Protein AF-A0A1C5HDB3-F1 (afdb_monomer_lite)

pLDDT: mean 84.1, std 18.02, range [36.75, 98.31]

Structure (mmCIF, N/CA/C/O backbone):
data_AF-A0A1C5HDB3-F1
#
_entry.id   AF-A0A1C5HDB3-F1
#
loop_
_atom_site.group_PDB
_atom_site.id
_atom_site.type_symbol
_atom_site.label_atom_id
_atom_site.label_alt_id
_atom_site.label_comp_id
_atom_site.label_asym_id
_atom_site.label_entity_id
_atom_site.label_seq_id
_atom_site.pdbx_PDB_ins_code
_atom_site.Cartn_x
_atom_site.Cartn_y
_atom_site.Cartn_z
_atom_site.occupancy
_atom_site.B_iso_or_equiv
_atom_site.auth_seq_id
_atom_site.auth_comp_id
_atom_site.auth_asym_id
_atom_site.auth_atom_id
_atom_site.pdbx_PDB_model_num
ATOM 1 N N . MET A 1 1 ? -32.053 -24.864 40.215 1.00 45.34 1 MET A N 1
ATOM 2 C CA . MET A 1 1 ? -31.020 -25.893 39.980 1.00 45.34 1 MET A CA 1
ATOM 3 C C . MET A 1 1 ? -30.766 -25.927 38.482 1.00 45.34 1 MET A C 1
ATOM 5 O O . MET A 1 1 ? -31.615 -26.409 37.750 1.00 45.34 1 MET A O 1
ATOM 9 N N . ALA A 1 2 ? -29.697 -25.276 38.021 1.00 45.75 2 ALA A N 1
ATOM 10 C CA . ALA A 1 2 ? -29.339 -25.244 36.605 1.00 45.75 2 ALA A CA 1
ATOM 11 C C . ALA A 1 2 ? -28.602 -26.548 36.273 1.00 45.75 2 ALA A C 1
ATOM 13 O O . ALA A 1 2 ? -27.496 -26.766 36.763 1.00 45.75 2 ALA A O 1
ATOM 14 N N . GLY A 1 3 ? -29.252 -27.440 35.525 1.00 50.19 3 GLY A N 1
ATOM 15 C CA . GLY A 1 3 ? -28.631 -28.665 35.032 1.00 50.19 3 GLY A CA 1
ATOM 16 C C . GLY A 1 3 ? -27.571 -28.308 33.998 1.00 50.19 3 GLY A C 1
ATOM 17 O O . GLY A 1 3 ? -27.904 -27.816 32.924 1.00 50.19 3 GLY A O 1
ATOM 18 N N . GLY A 1 4 ? -26.299 -28.494 34.346 1.00 47.94 4 GLY A N 1
ATOM 19 C CA . GLY A 1 4 ? -25.199 -28.348 33.401 1.00 47.94 4 GLY A CA 1
ATOM 20 C C . GLY A 1 4 ? -25.269 -29.454 32.354 1.00 47.94 4 GLY A C 1
ATOM 21 O O . GLY A 1 4 ? -25.355 -30.628 32.711 1.00 47.94 4 GLY A O 1
ATOM 22 N N . CYS A 1 5 ? -25.236 -29.087 31.072 1.00 46.47 5 CYS A N 1
ATOM 23 C CA . CYS A 1 5 ? -25.019 -30.059 30.007 1.00 46.47 5 CYS A CA 1
ATOM 24 C C . CYS A 1 5 ? -23.633 -30.695 30.210 1.00 46.47 5 CYS A C 1
ATOM 26 O O . CYS A 1 5 ? -22.654 -29.950 30.330 1.00 46.47 5 CYS A O 1
ATOM 28 N N . PRO A 1 6 ? -23.525 -32.031 30.280 1.00 70.88 6 PRO A N 1
ATOM 29 C CA . PRO A 1 6 ? -22.231 -32.687 30.376 1.00 70.88 6 PRO A CA 1
ATOM 30 C C . PRO A 1 6 ? -21.403 -32.375 29.124 1.00 70.88 6 PRO A C 1
ATOM 32 O O . PRO A 1 6 ? -21.904 -32.436 28.001 1.00 70.88 6 PRO A O 1
ATOM 35 N N . SER A 1 7 ? -20.139 -32.003 29.325 1.00 62.28 7 SER A N 1
ATOM 36 C CA . SER A 1 7 ? -19.180 -31.830 28.235 1.00 62.28 7 SER A CA 1
ATOM 37 C C . SER A 1 7 ? -18.951 -33.187 27.556 1.00 62.28 7 SER A C 1
ATOM 39 O O . SER A 1 7 ? -18.633 -34.142 28.269 1.00 62.28 7 SER A O 1
ATOM 41 N N . PRO A 1 8 ? -19.095 -33.296 26.223 1.00 63.72 8 PRO A N 1
ATOM 42 C CA . PRO A 1 8 ? -18.919 -34.563 25.521 1.00 63.72 8 PRO A CA 1
ATOM 43 C C . PRO A 1 8 ? -17.482 -35.065 25.663 1.00 63.72 8 PRO A C 1
ATOM 45 O O . PRO A 1 8 ? -16.525 -34.283 25.602 1.00 63.72 8 PRO A O 1
ATOM 48 N N . VAL A 1 9 ? -17.333 -36.373 25.866 1.00 74.69 9 VAL A N 1
ATOM 49 C CA . VAL A 1 9 ? -16.025 -37.015 26.029 1.00 74.69 9 VAL A CA 1
ATOM 50 C C . VAL A 1 9 ? -15.476 -37.374 24.638 1.00 74.69 9 VAL A C 1
ATOM 52 O O . VAL A 1 9 ? -16.224 -37.905 23.815 1.00 74.69 9 VAL A O 1
ATOM 55 N N . PRO A 1 10 ? -14.192 -37.106 24.328 1.00 62.12 10 PRO A N 1
ATOM 56 C CA . PRO A 1 10 ? -13.580 -37.545 23.071 1.00 62.12 10 PRO A CA 1
ATOM 57 C C . PRO A 1 10 ? -13.776 -39.055 22.859 1.00 62.12 10 PRO A C 1
ATOM 59 O O . PRO A 1 10 ? -13.575 -39.846 23.782 1.00 62.12 10 PRO A O 1
ATOM 62 N N . GLY A 1 11 ? -14.195 -39.452 21.658 1.00 70.56 11 GLY A N 1
ATOM 63 C CA . GLY A 1 11 ? -14.571 -40.829 21.312 1.00 70.56 11 GLY A CA 1
ATOM 64 C C . GLY A 1 11 ? -16.040 -41.212 21.542 1.00 70.56 11 GLY A C 1
ATOM 65 O O . GLY A 1 11 ? -16.459 -42.283 21.095 1.00 70.56 11 GLY A O 1
ATOM 66 N N . GLU A 1 12 ? -16.851 -40.362 22.173 1.00 70.88 12 GLU A N 1
ATOM 67 C CA . GLU A 1 12 ? -18.291 -40.595 22.296 1.00 70.88 12 GLU A CA 1
ATOM 68 C C . GLU A 1 12 ? -18.954 -40.514 20.909 1.00 70.88 12 GLU A C 1
ATOM 70 O O . GLU A 1 12 ? -18.691 -39.604 20.116 1.00 70.88 12 GLU A O 1
ATOM 75 N N . THR A 1 13 ? -19.750 -41.532 20.573 1.00 65.00 13 THR A N 1
ATOM 76 C CA . THR A 1 13 ? -20.405 -41.651 19.265 1.00 65.00 13 THR A CA 1
ATOM 77 C C . THR A 1 13 ? -21.893 -41.442 19.452 1.00 65.00 13 THR A C 1
ATOM 79 O O . THR A 1 13 ? -22.567 -42.263 20.071 1.00 65.00 13 THR A O 1
ATOM 82 N N . LEU A 1 14 ? -22.401 -40.333 18.928 1.00 76.44 14 LEU A N 1
ATOM 83 C CA . LEU A 1 14 ? -23.814 -40.011 18.977 1.00 76.44 14 LEU A CA 1
ATOM 84 C C . LEU A 1 14 ? -24.491 -40.658 17.769 1.00 76.44 14 LEU A C 1
ATOM 86 O O . LEU A 1 14 ? -24.179 -40.332 16.622 1.00 76.44 14 LEU A O 1
ATOM 90 N N . VAL A 1 15 ? -25.361 -41.628 18.033 1.00 74.06 15 VAL A N 1
ATOM 91 C CA . VAL A 1 15 ? -26.101 -42.361 17.003 1.00 74.06 15 VAL A CA 1
ATOM 92 C C . VAL A 1 15 ? -27.501 -41.774 16.925 1.00 74.06 15 VAL A C 1
ATOM 94 O O . VAL A 1 15 ? -28.244 -41.820 17.902 1.00 74.06 15 VAL A O 1
ATOM 97 N N . ILE A 1 16 ? -27.842 -41.194 15.778 1.00 77.88 16 ILE A N 1
ATOM 98 C CA . ILE A 1 16 ? -29.187 -40.696 15.492 1.00 77.88 16 ILE A CA 1
ATOM 99 C C . ILE A 1 16 ? -29.801 -41.662 14.485 1.00 77.88 16 ILE A C 1
ATOM 101 O O . ILE A 1 16 ? -29.295 -41.807 13.370 1.00 77.88 16 ILE A O 1
ATOM 105 N N . GLU A 1 17 ? -30.847 -42.363 14.907 1.00 76.56 17 GLU A N 1
ATOM 106 C CA . GLU A 1 17 ? -31.649 -43.218 14.037 1.00 76.56 17 GLU A CA 1
ATOM 107 C C . GLU A 1 17 ? -32.841 -42.414 13.525 1.00 76.56 17 GLU A C 1
ATOM 109 O O . GLU A 1 17 ? -33.608 -41.866 14.315 1.00 76.56 17 GLU A O 1
ATOM 114 N N . ASP A 1 18 ? -32.966 -42.332 12.205 1.00 82.81 18 ASP A N 1
ATOM 115 C CA . ASP A 1 18 ? -34.109 -41.741 11.515 1.00 82.81 18 ASP A CA 1
ATOM 116 C C . ASP A 1 18 ? -34.702 -42.779 10.547 1.00 82.81 18 ASP A C 1
ATOM 118 O O . ASP A 1 18 ? -34.038 -43.764 10.200 1.00 82.81 18 ASP A O 1
ATOM 122 N N . GLU A 1 19 ? -35.935 -42.572 10.082 1.00 77.12 19 GLU A N 1
ATOM 123 C CA . GLU A 1 19 ? -36.614 -43.478 9.139 1.00 77.12 19 GLU A CA 1
ATOM 124 C C . GLU A 1 19 ? -35.809 -43.657 7.833 1.00 77.12 19 GLU A C 1
ATOM 126 O O . GLU A 1 19 ? -35.852 -44.710 7.189 1.00 77.12 19 GLU A O 1
ATOM 131 N N . ASP A 1 20 ? -34.969 -42.674 7.500 1.00 66.00 20 ASP A N 1
ATOM 132 C CA . ASP A 1 20 ? -34.088 -42.676 6.337 1.00 66.00 20 ASP A CA 1
ATOM 133 C C . ASP A 1 20 ? -32.693 -43.281 6.580 1.00 66.00 20 ASP A C 1
ATOM 135 O O . ASP A 1 20 ? -31.922 -43.396 5.624 1.00 66.00 20 ASP A O 1
ATOM 139 N N . GLY A 1 21 ? -32.360 -43.764 7.783 1.00 65.38 21 GLY A N 1
ATOM 140 C CA . GLY A 1 21 ? -31.106 -44.466 8.094 1.00 65.38 21 GLY A CA 1
ATOM 141 C C . GLY A 1 21 ? -30.379 -43.956 9.344 1.00 65.38 21 GLY A C 1
ATOM 142 O O . GLY A 1 21 ? -30.813 -43.027 10.017 1.00 65.38 21 GLY A O 1
ATOM 143 N N . THR A 1 22 ? -29.246 -44.585 9.669 1.00 69.19 22 THR A N 1
ATOM 144 C CA . THR A 1 22 ? -28.477 -44.292 10.889 1.00 69.19 22 THR A CA 1
ATOM 145 C C . THR A 1 22 ? -27.317 -43.337 10.610 1.00 69.19 22 THR A C 1
ATOM 147 O O . THR A 1 22 ? -26.429 -43.650 9.814 1.00 69.19 22 THR A O 1
ATOM 150 N N . ILE A 1 23 ? -27.266 -42.206 11.318 1.00 58.75 23 ILE A N 1
ATOM 151 C CA . ILE A 1 23 ? -26.143 -41.260 11.282 1.00 58.75 23 ILE A CA 1
ATOM 152 C C . ILE A 1 23 ? -25.318 -41.436 12.561 1.00 58.75 23 ILE A C 1
ATOM 154 O O . ILE A 1 23 ? -25.828 -41.251 13.663 1.00 58.75 23 ILE A O 1
ATOM 158 N N . GLN A 1 24 ? -24.034 -41.785 12.422 1.00 65.69 24 GLN A N 1
ATOM 159 C CA . GLN A 1 24 ? -23.095 -41.870 13.547 1.00 65.69 24 GLN A CA 1
ATOM 160 C C . GLN A 1 24 ? -22.146 -40.672 13.543 1.00 65.69 24 GLN A C 1
ATOM 162 O O . GLN A 1 24 ? -21.372 -40.476 12.605 1.00 65.69 24 GLN A O 1
ATOM 167 N N . LEU A 1 25 ? -22.201 -39.875 14.605 1.00 55.62 25 LEU A N 1
ATOM 168 C CA . LEU A 1 25 ? -21.356 -38.707 14.817 1.00 55.62 25 LEU A CA 1
ATOM 169 C C . LEU A 1 25 ? -20.369 -39.018 15.942 1.00 55.62 25 LEU A C 1
ATOM 171 O O . LEU A 1 25 ? -20.707 -38.919 17.118 1.00 55.62 25 LEU A O 1
ATOM 175 N N . THR A 1 26 ? -19.145 -39.408 15.590 1.00 63.09 26 THR A N 1
ATOM 176 C CA . THR A 1 26 ? -18.050 -39.517 16.561 1.00 63.09 26 THR A CA 1
ATOM 177 C C . THR A 1 26 ? -17.342 -38.169 16.649 1.00 63.09 26 THR A C 1
ATOM 179 O O . THR A 1 26 ? -16.919 -37.627 15.625 1.00 63.09 26 THR A O 1
ATOM 182 N N . VAL A 1 27 ? -17.197 -37.638 17.867 1.00 55.75 27 VAL A N 1
ATOM 183 C CA . VAL A 1 27 ? -16.734 -36.260 18.145 1.00 55.75 27 VAL A CA 1
ATOM 184 C C . VAL A 1 27 ? -15.342 -35.935 17.565 1.00 55.75 27 VAL A C 1
ATOM 186 O O . VAL A 1 27 ? -15.025 -34.768 17.357 1.00 55.75 27 VAL A O 1
ATOM 189 N N . ASP A 1 28 ? -14.562 -36.942 17.163 1.00 50.31 28 ASP A N 1
ATOM 190 C CA . ASP A 1 28 ? -13.207 -36.754 16.624 1.00 50.31 28 ASP A CA 1
ATOM 191 C C . ASP A 1 28 ? -13.059 -37.055 15.118 1.00 50.31 28 ASP A C 1
ATOM 193 O O . ASP A 1 28 ? -11.978 -36.876 14.554 1.00 50.31 28 ASP A O 1
ATOM 197 N N . ASN A 1 29 ? -14.110 -37.522 14.432 1.00 47.03 29 ASN A N 1
ATOM 198 C CA . ASN A 1 29 ? -14.056 -37.831 12.999 1.00 47.03 29 ASN A CA 1
ATOM 199 C C . ASN A 1 29 ? -15.460 -37.865 12.378 1.00 47.03 29 ASN A C 1
ATOM 201 O O . ASN A 1 29 ? -16.209 -38.825 12.557 1.00 47.03 29 ASN A O 1
ATOM 205 N N . PHE A 1 30 ? -15.792 -36.855 11.570 1.00 50.53 30 PHE A N 1
ATOM 206 C CA . PHE A 1 30 ? -16.982 -36.895 10.720 1.00 50.53 30 PHE A CA 1
ATOM 207 C C . PHE A 1 30 ? -16.807 -37.978 9.647 1.00 50.53 30 PHE A C 1
ATOM 209 O O . PHE A 1 30 ? -16.072 -37.790 8.675 1.00 50.53 30 PHE A O 1
ATOM 216 N N . ARG A 1 31 ? -17.475 -39.123 9.821 1.00 48.53 31 ARG A N 1
ATOM 217 C CA . ARG A 1 31 ? -17.495 -40.224 8.851 1.00 48.53 31 ARG A CA 1
ATOM 218 C C . ARG A 1 31 ? -18.946 -40.583 8.537 1.00 48.53 31 ARG A C 1
ATOM 220 O O . ARG A 1 31 ? -19.575 -41.335 9.267 1.00 48.53 31 ARG A O 1
ATOM 227 N N . VAL A 1 32 ? -19.476 -40.036 7.447 1.00 50.56 32 VAL A N 1
ATOM 228 C CA . VAL A 1 32 ? -20.804 -40.408 6.941 1.00 50.56 32 VAL A CA 1
ATOM 229 C C . VAL A 1 32 ? -20.643 -41.668 6.087 1.00 50.56 32 VAL A C 1
ATOM 231 O O . VAL A 1 32 ? -19.793 -41.703 5.199 1.00 50.56 32 VAL A O 1
ATOM 234 N N . LYS A 1 33 ? -21.409 -42.719 6.385 1.00 48.09 33 LYS A N 1
ATOM 235 C CA . LYS A 1 33 ? -21.537 -43.912 5.536 1.00 48.09 33 LYS A CA 1
ATOM 236 C C . LYS A 1 33 ? -22.936 -43.926 4.933 1.00 48.09 33 LYS A C 1
ATOM 238 O O . LYS A 1 33 ? -23.902 -43.664 5.643 1.00 48.09 33 LYS A O 1
ATOM 243 N N . ASP A 1 34 ? -23.033 -44.243 3.649 1.00 54.50 34 ASP A N 1
ATOM 244 C CA . ASP A 1 34 ? -24.309 -44.538 3.001 1.00 54.50 34 ASP A CA 1
ATOM 245 C C . ASP A 1 34 ? -24.784 -45.972 3.326 1.00 54.50 34 ASP A C 1
ATOM 247 O O . ASP A 1 34 ? -24.045 -46.793 3.884 1.00 54.50 34 ASP A O 1
ATOM 251 N N . LYS A 1 35 ? -26.032 -46.292 2.956 1.00 59.09 35 LYS A N 1
ATOM 252 C CA . LYS A 1 35 ? -26.645 -47.621 3.153 1.00 59.09 35 LYS A CA 1
ATOM 253 C C . LYS A 1 35 ? -25.940 -48.752 2.384 1.00 59.09 35 LYS A C 1
ATOM 255 O O . LYS A 1 35 ? -26.212 -49.917 2.658 1.00 59.09 35 LYS A O 1
ATOM 260 N N . ASN A 1 36 ? -25.025 -48.432 1.467 1.00 63.50 36 ASN A N 1
ATOM 261 C CA . ASN A 1 36 ? -24.320 -49.405 0.631 1.00 63.50 36 ASN A CA 1
ATOM 262 C C . ASN A 1 36 ? -22.900 -49.717 1.129 1.00 63.50 36 ASN A C 1
ATOM 264 O O . ASN A 1 36 ? -22.189 -50.506 0.507 1.00 63.50 36 ASN A O 1
ATOM 268 N N . GLY A 1 37 ? -22.475 -49.149 2.263 1.00 51.09 37 GLY A N 1
ATOM 269 C CA . GLY A 1 37 ? -21.175 -49.450 2.866 1.00 51.09 37 GLY A CA 1
ATOM 270 C C . GLY A 1 37 ? -19.985 -48.873 2.095 1.00 51.09 37 GLY A C 1
ATOM 271 O O . GLY A 1 37 ? -18.835 -49.166 2.437 1.00 51.09 37 GLY A O 1
ATOM 272 N N . THR A 1 38 ? -20.231 -48.021 1.100 1.00 43.75 38 THR A N 1
ATOM 273 C CA . THR A 1 38 ? -19.188 -47.291 0.391 1.00 43.75 38 THR A CA 1
ATOM 274 C C . THR A 1 38 ? -18.730 -46.129 1.258 1.00 43.75 38 THR A C 1
ATOM 276 O O . THR A 1 38 ? -19.419 -45.132 1.446 1.00 43.75 38 THR A O 1
ATOM 279 N N . VAL A 1 39 ? -17.534 -46.264 1.838 1.00 52.28 39 VAL A N 1
ATOM 280 C CA . VAL A 1 39 ? -16.844 -45.129 2.452 1.00 52.28 39 VAL A CA 1
ATOM 281 C C . VAL A 1 39 ? -16.423 -44.221 1.307 1.00 52.28 39 VAL A C 1
ATOM 283 O O . VAL A 1 39 ? -15.387 -44.454 0.681 1.00 52.28 39 VAL A O 1
ATOM 286 N N . GLU A 1 40 ? -17.231 -43.206 1.014 1.00 44.50 40 GLU A N 1
ATOM 287 C CA . GLU A 1 40 ? -16.819 -42.117 0.141 1.00 44.50 40 GLU A CA 1
ATOM 288 C C . GLU A 1 40 ? -15.694 -41.358 0.853 1.00 44.50 40 GLU A C 1
ATOM 290 O O . GLU A 1 40 ? -15.883 -40.428 1.637 1.00 44.50 40 GLU A O 1
ATOM 295 N N . TYR A 1 41 ? -14.471 -41.832 0.633 1.00 43.41 41 TYR A N 1
ATOM 296 C CA . TYR A 1 41 ? -13.263 -41.095 0.935 1.00 43.41 41 TYR A CA 1
ATOM 297 C C . TYR A 1 41 ? -13.272 -39.840 0.063 1.00 43.41 41 TYR A C 1
ATOM 299 O O .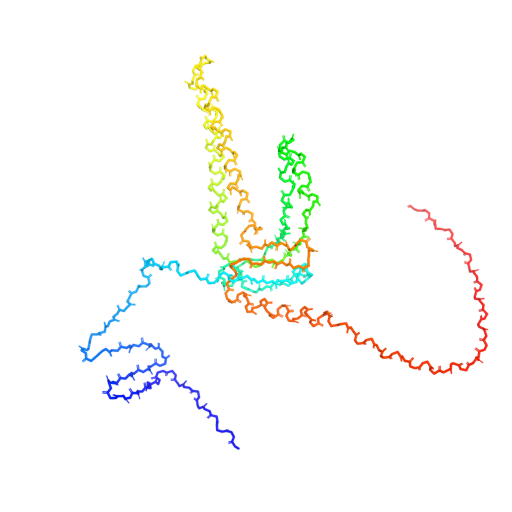 TYR A 1 41 ? -12.756 -39.856 -1.055 1.00 43.41 41 TYR A O 1
ATOM 307 N N . GLN A 1 42 ? -13.772 -38.719 0.588 1.00 43.97 42 GLN A N 1
ATOM 308 C CA . GLN A 1 42 ? -13.447 -37.406 0.034 1.00 43.97 42 GLN A CA 1
ATOM 309 C C . GLN A 1 42 ? -12.018 -37.032 0.451 1.00 43.97 42 GLN A C 1
ATOM 311 O O . GLN A 1 42 ? -11.732 -36.137 1.247 1.00 43.97 42 GLN A O 1
ATOM 316 N N . HIS A 1 43 ? -11.079 -37.807 -0.082 1.00 36.75 43 HIS A N 1
ATOM 317 C CA . HIS A 1 43 ? -9.672 -37.497 -0.073 1.00 36.75 43 HIS A CA 1
ATOM 318 C C . HIS A 1 43 ? -9.468 -36.286 -0.988 1.00 36.75 43 HIS A C 1
ATOM 320 O O . HIS A 1 43 ? -9.887 -36.286 -2.143 1.00 36.75 43 HIS A O 1
ATOM 326 N N . ARG A 1 44 ? -8.701 -35.311 -0.488 1.00 40.94 44 ARG A N 1
ATOM 327 C CA . ARG A 1 44 ? -8.079 -34.225 -1.260 1.00 40.94 44 ARG A CA 1
ATOM 328 C C . ARG A 1 44 ? -9.036 -33.080 -1.631 1.00 40.94 44 ARG A C 1
ATOM 330 O O . ARG A 1 44 ? -9.738 -33.113 -2.634 1.00 40.94 44 ARG A O 1
ATOM 337 N N . ARG A 1 45 ? -8.869 -31.952 -0.927 1.00 44.97 45 ARG A N 1
ATOM 338 C CA . ARG A 1 45 ? -9.003 -30.599 -1.506 1.00 44.97 45 ARG A CA 1
ATOM 339 C C . ARG A 1 45 ? -7.997 -30.446 -2.658 1.00 44.97 45 ARG A C 1
ATOM 341 O O . ARG A 1 45 ? -6.979 -29.772 -2.544 1.00 44.97 45 ARG A O 1
ATOM 348 N N . SER A 1 46 ? -8.227 -31.164 -3.744 1.00 40.41 46 SER A N 1
ATOM 349 C CA . SER A 1 46 ? -7.530 -31.032 -5.006 1.00 40.41 46 SER A CA 1
ATOM 350 C C . SER A 1 46 ? -8.331 -30.049 -5.824 1.00 40.41 46 SER A C 1
ATOM 352 O O . SER A 1 46 ? -9.342 -30.442 -6.387 1.00 40.41 46 SER A O 1
ATOM 354 N N . SER A 1 47 ? -7.870 -28.798 -5.862 1.00 45.53 47 SER A N 1
ATOM 355 C CA . SER A 1 47 ? -7.907 -27.961 -7.067 1.00 45.53 47 SER A CA 1
ATOM 356 C C . SER A 1 47 ? -9.212 -27.997 -7.876 1.00 45.53 47 SER A C 1
ATOM 358 O O . SER A 1 47 ? -9.190 -27.939 -9.104 1.00 45.53 47 SER A O 1
ATOM 360 N N . GLY A 1 48 ? -10.351 -28.078 -7.193 1.00 37.38 48 GLY A N 1
ATOM 361 C CA . GLY A 1 48 ? -11.632 -27.737 -7.763 1.00 37.38 48 GLY A CA 1
ATOM 362 C C . GLY A 1 48 ? -11.578 -26.240 -7.935 1.00 37.38 48 GLY A C 1
ATOM 363 O O . GLY A 1 48 ? -11.398 -25.513 -6.958 1.00 37.38 48 GLY A O 1
ATOM 364 N N . SER A 1 49 ? -11.645 -25.795 -9.180 1.00 44.47 49 SER A N 1
ATOM 365 C CA . SER A 1 49 ? -12.111 -24.472 -9.545 1.00 44.47 49 SER A CA 1
ATOM 366 C C . SER A 1 49 ? -13.314 -24.143 -8.670 1.00 44.47 49 SER A C 1
ATOM 368 O O . SER A 1 49 ? -14.441 -24.524 -8.988 1.00 44.47 49 SER A O 1
ATOM 370 N N . HIS A 1 50 ? -13.068 -23.490 -7.532 1.00 43.06 50 HIS A N 1
ATOM 371 C CA . HIS A 1 50 ? -14.128 -22.848 -6.796 1.00 43.06 50 HIS A CA 1
ATOM 372 C C . HIS A 1 50 ? -14.795 -21.977 -7.853 1.00 43.06 50 HIS A C 1
ATOM 374 O O . HIS A 1 50 ? -14.085 -21.172 -8.479 1.00 43.06 50 HIS A O 1
ATOM 380 N N . PRO A 1 51 ? -16.105 -22.140 -8.121 1.00 46.44 51 PRO A N 1
ATOM 381 C CA . PRO A 1 51 ? -16.820 -21.055 -8.754 1.00 46.44 51 PRO A CA 1
ATOM 382 C C . PRO A 1 51 ? -16.356 -19.808 -8.011 1.00 46.44 51 PRO A C 1
ATOM 384 O O . PRO A 1 51 ? -16.252 -19.829 -6.779 1.00 46.44 51 PRO A O 1
ATOM 387 N N . PHE A 1 52 ? -15.966 -18.772 -8.748 1.00 49.16 52 PHE A N 1
ATOM 388 C CA . PHE A 1 52 ? -15.884 -17.424 -8.210 1.00 49.16 52 PHE A CA 1
ATOM 389 C C . PHE A 1 52 ? -17.310 -17.061 -7.749 1.00 49.16 52 PHE A C 1
ATOM 391 O O . PHE A 1 52 ? -17.974 -16.208 -8.325 1.00 49.16 52 PHE A O 1
ATOM 398 N N . LEU A 1 53 ? -17.812 -17.754 -6.721 1.00 49.75 53 LEU A N 1
ATOM 399 C CA . LEU A 1 53 ? -18.739 -17.233 -5.757 1.00 49.75 53 LEU A CA 1
ATOM 400 C C . LEU A 1 53 ? -18.048 -15.954 -5.361 1.00 49.75 53 LEU A C 1
ATOM 402 O O . LEU A 1 53 ? -16.920 -15.976 -4.858 1.00 49.75 53 LEU A O 1
ATOM 406 N N . LEU A 1 54 ? -18.665 -14.857 -5.770 1.00 57.03 54 LEU A N 1
ATOM 407 C CA . LEU A 1 54 ? -18.352 -13.510 -5.359 1.00 57.03 54 LEU A CA 1
ATOM 408 C C . LEU A 1 54 ? -18.435 -13.502 -3.832 1.00 57.03 54 LEU A C 1
ATOM 410 O O . LEU A 1 54 ? -19.436 -13.083 -3.263 1.00 57.03 54 LEU A O 1
ATOM 414 N N . GLY A 1 55 ? -17.410 -14.053 -3.176 1.00 57.31 55 GLY A N 1
ATOM 415 C CA . GLY A 1 55 ? -17.248 -14.037 -1.742 1.00 57.31 55 GLY A CA 1
ATOM 416 C C . GLY A 1 55 ? -17.328 -12.576 -1.391 1.00 57.31 55 GLY A C 1
ATOM 417 O O . GLY A 1 55 ? -16.542 -11.782 -1.927 1.00 57.31 55 GLY A O 1
ATOM 418 N N . ALA A 1 56 ? -18.365 -12.233 -0.628 1.00 65.81 56 ALA A N 1
ATOM 419 C CA . ALA A 1 56 ? -18.680 -10.865 -0.286 1.00 65.81 56 ALA A CA 1
ATOM 420 C C . ALA A 1 56 ? -17.372 -10.184 0.108 1.00 65.81 56 ALA A C 1
ATOM 422 O O . ALA A 1 56 ? -16.651 -10.648 0.993 1.00 65.81 56 ALA A O 1
ATOM 423 N N . VAL A 1 57 ? -16.991 -9.155 -0.650 1.00 77.06 57 VAL A N 1
ATOM 424 C CA . VAL A 1 57 ? -15.755 -8.432 -0.382 1.00 77.06 57 VAL A CA 1
ATOM 425 C C . VAL A 1 57 ? -16.002 -7.647 0.894 1.00 77.06 57 VAL A C 1
ATOM 427 O O . VAL A 1 57 ? -16.488 -6.519 0.853 1.00 77.06 57 VAL A O 1
ATOM 430 N N . MET A 1 58 ? -15.684 -8.266 2.028 1.00 89.50 58 MET A N 1
ATOM 431 C CA . MET A 1 58 ? -15.807 -7.637 3.331 1.00 89.50 58 MET A CA 1
ATOM 432 C C . MET A 1 58 ? -14.837 -6.461 3.362 1.00 89.50 58 MET A C 1
ATOM 434 O O . MET A 1 58 ? -13.618 -6.611 3.202 1.00 89.50 58 MET A O 1
ATOM 438 N N . THR A 1 59 ? -15.413 -5.269 3.465 1.00 94.50 59 THR A N 1
ATOM 439 C CA . THR A 1 59 ? -14.671 -4.036 3.694 1.00 94.50 59 THR A CA 1
ATOM 440 C C . THR A 1 59 ? -14.822 -3.707 5.165 1.00 94.50 59 THR A C 1
ATOM 442 O O . THR A 1 59 ? -15.931 -3.724 5.688 1.00 94.50 59 THR A O 1
ATOM 445 N N . VAL A 1 60 ? -13.695 -3.491 5.831 1.00 96.19 60 VAL A N 1
ATOM 446 C CA . VAL A 1 60 ? -13.642 -3.215 7.266 1.00 96.19 60 VAL A CA 1
ATOM 447 C C . VAL A 1 60 ? -13.120 -1.805 7.456 1.00 96.19 60 VAL A C 1
ATOM 449 O O . VAL A 1 60 ? -12.073 -1.460 6.902 1.00 96.19 60 VAL A O 1
ATOM 452 N N . ASP A 1 61 ? -13.828 -1.022 8.259 1.00 97.25 61 ASP A N 1
ATOM 453 C CA . ASP A 1 61 ? -13.496 0.371 8.517 1.00 97.25 61 ASP A CA 1
ATOM 454 C C . ASP A 1 61 ? -12.873 0.506 9.900 1.00 97.25 61 ASP A C 1
ATOM 456 O O . ASP A 1 61 ? -13.499 0.228 10.921 1.00 97.25 61 ASP A O 1
ATOM 460 N N . LEU A 1 62 ? -11.616 0.937 9.930 1.00 96.88 62 LEU A N 1
ATOM 461 C CA . LEU A 1 62 ? -10.894 1.205 11.167 1.00 96.88 62 LEU A CA 1
ATOM 462 C C . LEU A 1 62 ? -10.782 2.716 11.386 1.00 96.88 62 LEU A C 1
ATOM 464 O O . LEU A 1 62 ? -10.425 3.436 10.449 1.00 96.88 62 LEU A O 1
ATOM 468 N N . PRO A 1 63 ? -11.014 3.224 12.606 1.00 97.56 63 PRO A N 1
ATOM 469 C CA . PRO A 1 63 ? -10.785 4.630 12.900 1.00 97.56 63 PRO A CA 1
ATOM 470 C C . PRO A 1 63 ? -9.297 4.959 12.730 1.00 97.56 63 PRO A C 1
ATOM 472 O O . PRO A 1 63 ? -8.424 4.330 13.335 1.00 97.56 63 PRO A O 1
ATOM 475 N N . ALA A 1 64 ? -8.994 5.955 11.899 1.00 97.25 64 ALA A N 1
ATOM 476 C CA . ALA A 1 64 ? -7.629 6.370 11.595 1.00 97.25 64 ALA A CA 1
ATOM 477 C C . ALA A 1 64 ? -6.805 6.739 12.842 1.00 97.25 64 ALA A C 1
ATOM 479 O O . ALA A 1 64 ? -5.635 6.348 12.876 1.00 97.25 64 ALA A O 1
ATOM 480 N N . PRO A 1 65 ? -7.365 7.400 13.883 1.00 96.69 65 PRO A N 1
ATOM 481 C CA . PRO A 1 65 ? -6.643 7.640 15.132 1.00 96.69 65 PRO A CA 1
ATOM 482 C C . PRO A 1 65 ? -6.192 6.350 15.826 1.00 96.69 65 PRO A C 1
ATOM 484 O O . PRO A 1 65 ? -5.048 6.271 16.263 1.00 96.69 65 PRO A O 1
ATOM 487 N N . ALA A 1 66 ? -7.034 5.310 15.855 1.00 97.00 66 ALA A N 1
ATOM 488 C CA . ALA A 1 66 ? -6.676 4.025 16.459 1.00 97.00 66 ALA A CA 1
ATOM 489 C C . ALA A 1 66 ? -5.541 3.343 15.680 1.00 97.00 66 ALA A C 1
ATOM 491 O O . ALA A 1 66 ? -4.553 2.901 16.265 1.00 97.00 66 ALA A O 1
ATOM 492 N N . VAL A 1 67 ? -5.624 3.333 14.346 1.00 97.12 67 VAL A N 1
ATOM 493 C CA . VAL A 1 67 ? -4.562 2.792 13.479 1.00 97.12 67 VAL A CA 1
ATOM 494 C C . VAL A 1 67 ? -3.251 3.569 13.650 1.00 97.12 67 VAL A C 1
ATOM 496 O O . VAL A 1 67 ? -2.176 2.970 13.701 1.00 97.12 67 VAL A O 1
ATOM 499 N N . ALA A 1 68 ? -3.325 4.899 13.757 1.00 97.44 68 ALA A N 1
ATOM 500 C CA . ALA A 1 68 ? -2.168 5.762 13.984 1.00 97.44 68 ALA A CA 1
ATOM 501 C C . ALA A 1 68 ? -1.528 5.542 15.363 1.00 97.44 68 ALA A C 1
ATOM 503 O O . ALA A 1 68 ? -0.302 5.560 15.473 1.00 97.44 68 ALA A O 1
ATOM 504 N N . ALA A 1 69 ? -2.346 5.273 16.384 1.00 96.75 69 ALA A N 1
ATOM 505 C CA . ALA A 1 69 ? -1.907 4.899 17.726 1.00 96.75 69 ALA A CA 1
ATOM 506 C C . ALA A 1 69 ? -1.285 3.490 17.790 1.00 96.75 69 ALA A C 1
ATOM 508 O O . ALA A 1 69 ? -0.727 3.111 18.814 1.00 96.75 69 ALA A O 1
ATOM 509 N N . GLY A 1 70 ? -1.341 2.719 16.698 1.00 95.94 70 GLY A N 1
ATOM 510 C CA . GLY A 1 70 ? -0.786 1.370 16.636 1.00 95.94 70 GLY A CA 1
ATOM 511 C C . GLY A 1 70 ? -1.750 0.273 17.063 1.00 95.94 70 GLY A C 1
ATOM 512 O O . GLY A 1 70 ? -1.297 -0.852 17.266 1.00 95.94 70 GLY A O 1
ATOM 513 N N . ALA A 1 71 ? -3.056 0.560 17.149 1.00 94.56 71 ALA A N 1
ATOM 514 C CA . ALA A 1 71 ? -4.060 -0.489 17.260 1.00 94.56 71 ALA A CA 1
ATOM 515 C C . ALA A 1 71 ? -3.928 -1.413 16.043 1.00 94.56 71 ALA A C 1
ATOM 517 O O . ALA A 1 71 ? -4.121 -1.008 14.892 1.00 94.56 71 ALA A O 1
ATOM 518 N N . ALA A 1 72 ? -3.532 -2.649 16.312 1.00 88.19 72 ALA A N 1
ATOM 519 C CA . ALA A 1 72 ? -3.253 -3.658 15.314 1.00 88.19 72 ALA A CA 1
ATOM 520 C C . ALA A 1 72 ? -3.901 -4.963 15.755 1.00 88.19 72 ALA A C 1
ATOM 522 O O . ALA A 1 72 ? -3.883 -5.316 16.931 1.00 88.19 72 ALA A O 1
ATOM 523 N N . THR A 1 73 ? -4.466 -5.677 14.794 1.00 95.00 73 THR A N 1
ATOM 524 C CA . THR A 1 73 ? -4.936 -7.043 14.998 1.00 95.00 73 THR A CA 1
ATOM 525 C C . THR A 1 73 ? -3.738 -7.989 15.080 1.00 95.00 73 THR A C 1
ATOM 527 O O . THR A 1 73 ? -2.670 -7.731 14.518 1.00 95.00 73 THR A O 1
ATOM 530 N N . GLU A 1 74 ? -3.912 -9.133 15.727 1.00 97.38 74 GLU A N 1
ATOM 531 C CA . GLU A 1 74 ? -2.894 -10.188 15.757 1.00 97.38 74 GLU A CA 1
ATOM 532 C C . GLU A 1 74 ? -2.909 -11.033 14.479 1.00 97.38 74 GLU A C 1
ATOM 534 O O . GLU A 1 74 ? -1.953 -11.748 14.178 1.00 97.38 74 GLU A O 1
ATOM 539 N N . VAL A 1 75 ? -3.983 -10.938 13.693 1.00 98.06 75 VAL A N 1
ATOM 540 C CA . VAL A 1 75 ? -4.139 -11.635 12.414 1.00 98.06 75 VAL A CA 1
ATOM 541 C C . VAL A 1 75 ? -3.899 -10.710 11.224 1.00 98.06 75 VAL A C 1
ATOM 543 O O . VAL A 1 75 ? -4.152 -9.508 11.264 1.00 98.06 75 VAL A O 1
ATOM 546 N N . CYS A 1 76 ? -3.411 -11.274 10.124 1.00 97.81 76 CYS A N 1
ATOM 547 C CA . CYS A 1 76 ? -3.190 -10.552 8.880 1.00 97.81 76 CYS A CA 1
ATOM 548 C C . CYS A 1 76 ? -4.517 -10.213 8.185 1.00 97.81 76 CYS A C 1
ATOM 550 O O . CYS A 1 76 ? -5.309 -11.111 7.902 1.00 97.81 76 CYS A O 1
ATOM 552 N N . ALA A 1 77 ? -4.688 -8.948 7.787 1.00 96.94 77 ALA A N 1
ATOM 553 C CA . ALA A 1 77 ? -5.893 -8.454 7.112 1.00 96.94 77 ALA A CA 1
ATOM 554 C C . ALA A 1 77 ? -6.333 -9.277 5.897 1.00 96.94 77 ALA A C 1
ATOM 556 O O . ALA A 1 77 ? -7.521 -9.490 5.692 1.00 96.94 77 ALA A O 1
ATOM 557 N N . ARG A 1 78 ? -5.379 -9.763 5.098 1.00 95.69 78 ARG A N 1
ATOM 558 C CA . ARG A 1 78 ? -5.670 -10.412 3.815 1.00 95.69 78 ARG A CA 1
ATOM 559 C C . ARG A 1 78 ? -5.937 -11.912 3.909 1.00 95.69 78 ARG A C 1
ATOM 561 O O . ARG A 1 78 ? -6.693 -12.437 3.102 1.00 95.69 78 ARG A O 1
ATOM 568 N N . HIS A 1 79 ? -5.271 -12.604 4.832 1.00 97.12 79 HIS A N 1
ATOM 569 C CA . HIS A 1 79 ? -5.303 -14.072 4.902 1.00 97.12 79 HIS A CA 1
ATOM 570 C C . HIS A 1 79 ? -5.868 -14.610 6.222 1.00 97.12 79 HIS A C 1
ATOM 572 O O . HIS A 1 79 ? -5.999 -15.818 6.353 1.00 97.12 79 HIS A O 1
ATOM 578 N N . GLY A 1 80 ? -6.124 -13.763 7.229 1.00 96.81 80 GLY A N 1
ATOM 579 C CA . GLY A 1 80 ? -6.645 -14.189 8.538 1.00 96.81 80 GLY A CA 1
ATOM 580 C C . GLY A 1 80 ? -5.697 -15.057 9.373 1.00 96.81 80 GLY A C 1
ATOM 581 O O . GLY A 1 80 ? -6.065 -15.511 10.453 1.00 96.81 80 GLY A O 1
ATOM 582 N N . GLN A 1 81 ? -4.483 -15.305 8.879 1.00 97.56 81 GLN A N 1
ATOM 583 C CA . GLN A 1 81 ? -3.437 -16.050 9.576 1.00 97.56 81 GLN A CA 1
ATOM 584 C C . GLN A 1 81 ? -2.768 -15.180 10.651 1.00 97.56 81 GLN A C 1
ATOM 586 O O . GLN A 1 81 ? -2.682 -13.962 10.455 1.00 97.56 81 GLN A O 1
ATOM 591 N N . PRO A 1 82 ? -2.209 -15.780 11.717 1.00 98.12 82 PRO A N 1
ATOM 592 C CA . PRO A 1 82 ? -1.413 -15.057 12.705 1.00 98.12 82 PRO A CA 1
ATOM 593 C C . PRO A 1 82 ? -0.289 -14.234 12.062 1.00 98.12 82 PRO A C 1
ATOM 595 O O . PRO A 1 82 ? 0.354 -14.652 11.089 1.00 98.12 82 PRO A O 1
ATOM 598 N N . ALA A 1 83 ? -0.060 -13.037 12.592 1.00 97.94 83 ALA A N 1
ATOM 599 C CA . ALA A 1 83 ? 0.991 -12.146 12.140 1.00 97.94 83 ALA A CA 1
ATOM 600 C C . ALA A 1 83 ? 2.362 -12.774 12.416 1.00 97.94 83 ALA A C 1
ATOM 602 O O . ALA A 1 83 ? 2.754 -12.986 13.556 1.00 97.94 83 ALA A O 1
ATOM 603 N N . ALA A 1 84 ? 3.129 -13.027 11.358 1.00 98.06 84 ALA A N 1
ATOM 604 C CA . ALA A 1 84 ? 4.519 -13.454 11.487 1.00 98.06 84 ALA A CA 1
ATOM 605 C C . ALA A 1 84 ? 5.454 -12.256 11.699 1.00 98.06 84 ALA A C 1
ATOM 607 O O . ALA A 1 84 ? 6.560 -12.403 12.215 1.00 98.06 84 ALA A O 1
ATOM 608 N N . ARG A 1 85 ? 5.057 -11.072 11.210 1.00 97.56 85 ARG A N 1
ATOM 609 C CA . ARG A 1 85 ? 5.830 -9.829 11.294 1.00 97.56 85 ARG A CA 1
ATOM 610 C C . ARG A 1 85 ? 4.887 -8.639 11.394 1.00 97.56 85 ARG A C 1
ATOM 612 O O . ARG A 1 85 ? 3.898 -8.575 10.668 1.00 97.56 85 ARG A O 1
ATOM 619 N N . GLN A 1 86 ? 5.267 -7.655 12.198 1.00 97.69 86 GLN A N 1
ATOM 620 C CA . GLN A 1 86 ? 4.641 -6.337 12.208 1.00 97.69 86 GLN A CA 1
ATOM 621 C C . GLN A 1 86 ? 5.546 -5.344 11.475 1.00 97.69 86 GLN A C 1
ATOM 623 O O . GLN A 1 86 ? 6.772 -5.364 11.637 1.00 97.69 86 GLN A O 1
ATOM 628 N N . LYS A 1 87 ? 4.973 -4.517 10.598 1.00 97.75 87 LYS A N 1
ATOM 629 C CA . LYS A 1 87 ? 5.728 -3.527 9.817 1.00 97.75 87 LYS A CA 1
ATOM 630 C C . LYS A 1 87 ? 4.997 -2.198 9.763 1.00 97.75 87 LYS A C 1
ATOM 632 O O . LYS A 1 87 ? 3.774 -2.147 9.708 1.00 97.75 87 LYS A O 1
ATOM 637 N N . LYS A 1 88 ? 5.779 -1.124 9.681 1.00 98.12 88 LYS A N 1
ATOM 638 C CA . LYS A 1 88 ? 5.252 0.216 9.458 1.00 98.12 88 LYS A CA 1
ATOM 639 C C . LYS A 1 88 ? 4.625 0.314 8.070 1.00 98.12 88 LYS A C 1
ATOM 641 O O . LYS A 1 88 ? 5.282 0.025 7.066 1.00 98.12 88 LYS A O 1
ATOM 646 N N . VAL A 1 89 ? 3.378 0.763 8.013 1.00 97.56 89 VAL A N 1
ATOM 647 C CA . VAL A 1 89 ? 2.623 0.982 6.775 1.00 97.56 89 VAL A CA 1
ATOM 648 C C . VAL A 1 89 ? 2.116 2.415 6.748 1.00 97.56 89 VAL A C 1
ATOM 650 O O . VAL A 1 89 ? 1.763 2.985 7.775 1.00 97.56 89 VAL A O 1
ATOM 653 N N . VAL A 1 90 ? 2.108 3.021 5.564 1.00 98.00 90 VAL A N 1
ATOM 654 C CA . VAL A 1 90 ? 1.489 4.330 5.351 1.00 98.00 90 VAL A CA 1
ATOM 655 C C . VAL A 1 90 ? 0.308 4.133 4.421 1.00 98.00 90 VAL A C 1
ATOM 657 O O . VAL A 1 90 ? 0.498 3.891 3.227 1.00 98.00 90 VAL A O 1
ATOM 660 N N . PHE A 1 91 ? -0.895 4.236 4.971 1.00 97.75 91 PHE A N 1
ATOM 661 C CA . PHE A 1 91 ? -2.117 4.288 4.186 1.00 97.75 91 PHE A CA 1
ATOM 662 C C . PHE A 1 91 ? -2.243 5.677 3.573 1.00 97.75 91 PHE A C 1
ATOM 664 O O . PHE A 1 91 ? -1.914 6.678 4.214 1.00 97.75 91 PHE A O 1
ATOM 671 N N . ARG A 1 92 ? -2.681 5.734 2.317 1.00 97.62 92 ARG A N 1
ATOM 672 C CA . ARG A 1 92 ? -2.874 6.983 1.576 1.00 97.62 92 ARG A CA 1
ATOM 673 C C . ARG A 1 92 ? -4.317 7.069 1.098 1.00 97.62 92 ARG A C 1
ATOM 675 O O . ARG A 1 92 ? -4.910 6.034 0.789 1.00 97.62 92 ARG A O 1
ATOM 682 N N . SER A 1 93 ? -4.867 8.275 1.048 1.00 97.38 93 SER A N 1
ATOM 683 C CA . SER A 1 93 ? -6.140 8.519 0.373 1.00 97.38 93 SER A CA 1
ATOM 684 C C . SER A 1 93 ? -5.976 8.465 -1.147 1.00 97.38 93 SER A C 1
ATOM 686 O O . SER A 1 93 ? -4.862 8.542 -1.677 1.00 97.38 93 SER A O 1
ATOM 688 N N . TYR A 1 94 ? -7.092 8.320 -1.859 1.00 95.94 94 TYR A N 1
ATOM 689 C CA . TYR A 1 94 ? -7.087 8.423 -3.314 1.00 95.94 94 TYR A CA 1
ATOM 690 C C . TYR A 1 94 ? -6.820 9.861 -3.756 1.00 95.94 94 TYR A C 1
ATOM 692 O O . TYR A 1 94 ? -7.292 10.818 -3.145 1.00 95.94 94 TYR A O 1
ATOM 700 N N . THR A 1 95 ? -6.070 10.005 -4.847 1.00 95.44 95 THR A N 1
ATOM 701 C CA . THR A 1 95 ? -5.924 11.294 -5.521 1.00 95.44 95 THR A CA 1
ATOM 702 C C . THR A 1 95 ? -7.288 11.695 -6.103 1.00 95.44 95 THR A C 1
ATOM 704 O O . THR A 1 95 ? -7.945 10.851 -6.723 1.00 95.44 95 THR A O 1
ATOM 707 N N . PRO A 1 96 ? -7.749 12.945 -5.920 1.00 95.12 96 PRO A N 1
ATOM 708 C CA . PRO A 1 96 ? -9.039 13.364 -6.453 1.00 95.12 96 PRO A CA 1
ATOM 709 C C . PRO A 1 96 ? -9.064 13.266 -7.984 1.00 95.12 96 PRO A C 1
ATOM 711 O O . PRO A 1 96 ? -8.070 13.553 -8.650 1.00 95.12 96 PRO A O 1
ATOM 714 N N . LYS A 1 97 ? -10.217 12.882 -8.552 1.00 96.88 97 LYS A N 1
ATOM 715 C CA . LYS A 1 97 ? -10.358 12.586 -9.991 1.00 96.88 97 LYS A CA 1
ATOM 716 C C . LYS A 1 97 ? -9.960 13.757 -10.901 1.00 96.88 97 LYS A C 1
ATOM 718 O O . LYS A 1 97 ? -9.431 13.533 -11.982 1.00 96.88 97 LYS A O 1
ATOM 723 N N . TRP A 1 98 ? -10.171 14.997 -10.460 1.00 97.19 98 TRP A N 1
ATOM 724 C CA . TRP A 1 98 ? -9.811 16.182 -11.243 1.00 97.19 98 TRP A CA 1
ATOM 725 C C . TRP A 1 98 ? -8.295 16.346 -11.412 1.00 97.19 98 TRP A C 1
ATOM 727 O O . TRP A 1 98 ? -7.852 16.867 -12.431 1.00 97.19 98 TRP A O 1
ATOM 737 N N . ALA A 1 99 ? -7.482 15.867 -10.462 1.00 97.06 99 ALA A N 1
ATOM 738 C CA . ALA A 1 99 ? -6.032 16.038 -10.525 1.00 97.06 99 ALA A CA 1
ATOM 739 C C . ALA A 1 99 ? -5.419 15.302 -11.723 1.00 97.06 99 ALA A C 1
ATOM 741 O O . ALA A 1 99 ? -4.384 15.728 -12.221 1.00 97.06 99 ALA A O 1
ATOM 742 N N . TYR A 1 100 ? -6.070 14.253 -12.243 1.00 96.81 100 TYR A N 1
ATOM 743 C CA . TYR A 1 100 ? -5.617 13.556 -13.450 1.00 96.81 100 TYR A CA 1
ATOM 744 C C . TYR A 1 100 ? -5.578 14.458 -14.696 1.00 96.81 100 TYR A C 1
ATOM 746 O O . TYR A 1 100 ? -4.808 14.168 -15.606 1.00 96.81 100 TYR A O 1
ATOM 754 N N . LEU A 1 101 ? -6.310 15.581 -14.725 1.00 97.50 101 LEU A N 1
ATOM 755 C CA . LEU A 1 101 ? -6.203 16.571 -15.806 1.00 97.50 101 LEU A CA 1
ATOM 756 C C . LEU A 1 101 ? -4.801 17.197 -15.890 1.00 97.50 101 LEU A C 1
ATOM 758 O O . LEU A 1 101 ? -4.353 17.550 -16.977 1.00 97.50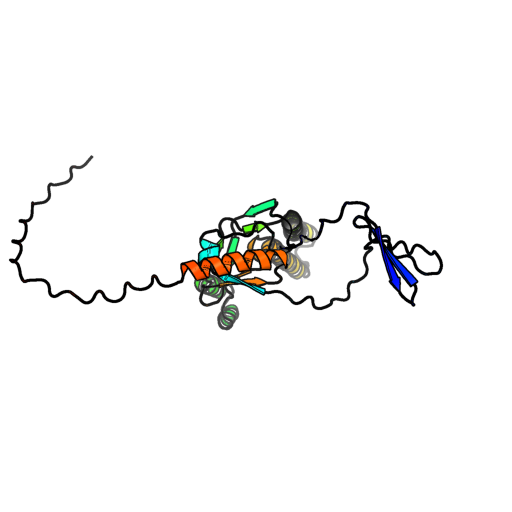 101 LEU A O 1
ATOM 762 N N . LEU A 1 102 ? -4.064 17.266 -14.773 1.00 97.06 102 LEU A N 1
ATOM 763 C CA . LEU A 1 102 ? -2.695 17.794 -14.744 1.00 97.06 102 LEU A CA 1
ATOM 764 C C . LEU A 1 102 ? -1.704 16.925 -15.524 1.00 97.06 102 LEU A C 1
ATOM 766 O O . LEU A 1 102 ? -0.652 17.423 -15.910 1.00 97.06 102 LEU A O 1
ATOM 770 N N . ILE A 1 103 ? -2.034 15.658 -15.803 1.00 95.06 103 ILE A N 1
ATOM 771 C CA . ILE A 1 103 ? -1.182 14.774 -16.610 1.00 95.06 103 ILE A CA 1
ATOM 772 C C . ILE A 1 103 ? -1.011 15.323 -18.033 1.00 95.06 103 ILE A C 1
ATOM 774 O O . ILE A 1 103 ? 0.065 15.161 -18.601 1.00 95.06 103 ILE A O 1
ATOM 778 N N . LEU A 1 104 ? -2.018 16.021 -18.576 1.00 95.94 104 LEU A N 1
ATOM 779 C CA . LEU A 1 104 ? -1.932 16.667 -19.892 1.00 95.94 104 LEU A CA 1
ATOM 780 C C . LEU A 1 104 ? -0.894 17.798 -19.923 1.00 95.94 104 LEU A C 1
ATOM 782 O O . LEU A 1 104 ? -0.286 18.044 -20.958 1.00 95.94 104 LEU A O 1
ATOM 786 N N . VAL A 1 105 ? -0.677 18.464 -18.785 1.00 97.00 105 VAL A N 1
ATOM 787 C CA . VAL A 1 105 ? 0.362 19.494 -18.617 1.00 97.00 105 VAL A CA 1
ATOM 788 C C . VAL A 1 105 ? 1.723 18.844 -18.358 1.00 97.00 105 VAL A C 1
ATOM 790 O O . VAL A 1 105 ? 2.761 19.354 -18.769 1.00 97.00 105 VAL A O 1
ATOM 793 N N . GLY A 1 106 ? 1.725 17.699 -17.678 1.00 93.62 106 GLY A N 1
ATOM 794 C CA . GLY A 1 106 ? 2.896 16.863 -17.483 1.00 93.62 106 GLY A CA 1
ATOM 795 C C . GLY A 1 106 ? 2.791 15.990 -16.237 1.00 93.62 106 GLY A C 1
ATOM 796 O O . GLY A 1 106 ? 2.044 16.257 -15.295 1.00 93.62 106 GLY A O 1
ATOM 797 N N . VAL A 1 107 ? 3.609 14.939 -16.187 1.00 92.38 107 VAL A N 1
ATOM 798 C CA . VAL A 1 107 ? 3.623 14.000 -15.052 1.00 92.38 107 VAL A CA 1
ATOM 799 C C . VAL A 1 107 ? 4.134 14.663 -13.766 1.00 92.38 107 VAL A C 1
ATOM 801 O O . VAL A 1 107 ? 3.651 14.347 -12.679 1.00 92.38 107 VAL A O 1
ATOM 804 N N . LEU A 1 108 ? 5.077 15.607 -13.873 1.00 94.38 108 LEU A N 1
ATOM 805 C CA . LEU A 1 108 ? 5.670 16.295 -12.723 1.00 94.38 108 LEU A CA 1
ATOM 806 C C . LEU A 1 108 ? 4.661 17.154 -11.928 1.00 94.38 108 LEU A C 1
ATOM 808 O O . LEU A 1 108 ? 4.525 16.905 -10.727 1.00 94.38 108 LEU A O 1
ATOM 812 N N . PRO A 1 109 ? 3.918 18.114 -12.527 1.00 96.44 109 PRO A N 1
ATOM 813 C CA . PRO A 1 109 ? 2.923 18.893 -11.784 1.00 96.44 109 PRO A CA 1
ATOM 814 C C . PRO A 1 109 ? 1.819 18.007 -11.195 1.00 96.44 109 PRO A C 1
ATOM 816 O O . PRO A 1 109 ? 1.421 18.205 -10.045 1.00 96.44 109 PRO A O 1
ATOM 819 N N . PHE A 1 110 ? 1.385 16.972 -11.925 1.00 96.69 110 PHE A N 1
ATOM 820 C CA . PHE A 1 110 ? 0.469 15.961 -11.398 1.00 96.69 110 PHE A CA 1
ATOM 821 C C . PHE A 1 110 ? 1.018 15.287 -10.133 1.00 96.69 110 PHE A C 1
ATOM 823 O O . PHE A 1 110 ? 0.314 15.207 -9.126 1.00 96.69 110 PHE A O 1
ATOM 830 N N . ALA A 1 111 ? 2.272 14.826 -10.155 1.00 94.50 111 ALA A N 1
ATOM 831 C CA . ALA A 1 111 ? 2.888 14.140 -9.024 1.00 94.50 111 ALA A CA 1
ATOM 832 C C . ALA A 1 111 ? 2.986 15.036 -7.779 1.00 94.50 111 ALA A C 1
ATOM 834 O O . ALA A 1 111 ? 2.710 14.565 -6.674 1.00 94.50 111 ALA A O 1
ATOM 835 N N . ILE A 1 112 ? 3.320 16.321 -7.953 1.00 97.19 112 ILE A N 1
ATOM 836 C CA . ILE A 1 112 ? 3.392 17.304 -6.860 1.00 97.19 112 ILE A CA 1
ATOM 837 C C . ILE A 1 112 ? 2.012 17.489 -6.219 1.00 97.19 112 ILE A C 1
ATOM 839 O O . ILE A 1 112 ? 1.863 17.309 -5.008 1.00 97.19 112 ILE A O 1
ATOM 843 N N . VAL A 1 113 ? 0.988 17.783 -7.025 1.00 97.62 113 VAL A N 1
ATOM 844 C CA . VAL A 1 113 ? -0.379 18.013 -6.531 1.00 97.62 113 VAL A CA 1
ATOM 845 C C . VAL A 1 113 ? -0.953 16.749 -5.891 1.00 97.62 113 VAL A C 1
ATOM 847 O O . VAL A 1 113 ? -1.505 16.804 -4.792 1.00 97.62 113 VAL A O 1
ATOM 850 N N . ALA A 1 114 ? -0.768 15.586 -6.519 1.00 96.19 114 ALA A N 1
ATOM 851 C CA . ALA A 1 114 ? -1.199 14.312 -5.957 1.00 96.19 114 ALA A CA 1
ATOM 852 C C . ALA A 1 114 ? -0.524 14.026 -4.607 1.00 96.19 114 ALA A C 1
ATOM 854 O O . ALA A 1 114 ? -1.189 13.596 -3.666 1.00 96.19 114 ALA A O 1
ATOM 855 N N . ALA A 1 115 ? 0.779 14.288 -4.477 1.00 95.00 115 ALA A N 1
ATOM 856 C CA . ALA A 1 115 ? 1.500 14.080 -3.226 1.00 95.00 115 ALA A CA 1
ATOM 857 C C . ALA A 1 115 ? 1.043 15.030 -2.107 1.00 95.00 115 ALA A C 1
ATOM 859 O O . ALA A 1 115 ? 1.006 14.593 -0.954 1.00 95.00 115 ALA A O 1
ATOM 860 N N . ALA A 1 116 ? 0.696 16.277 -2.443 1.00 97.00 116 ALA A N 1
ATOM 861 C CA . ALA A 1 116 ? 0.235 17.298 -1.502 1.00 97.00 116 ALA A CA 1
ATOM 862 C C . ALA A 1 116 ? -1.199 17.054 -1.002 1.00 97.00 116 ALA A C 1
ATOM 864 O O . ALA A 1 116 ? -1.487 17.261 0.174 1.00 97.00 116 ALA A O 1
ATOM 865 N N . LEU A 1 117 ? -2.095 16.579 -1.872 1.00 96.88 117 LEU A N 1
ATOM 866 C CA . LEU A 1 117 ? -3.503 16.341 -1.526 1.00 96.88 117 LEU A CA 1
ATOM 867 C C . LEU A 1 117 ? -3.742 15.011 -0.796 1.00 96.88 117 LEU A C 1
ATOM 869 O O . LEU A 1 117 ? -4.781 14.829 -0.162 1.00 96.88 117 LEU A O 1
ATOM 873 N N . GLN A 1 118 ? -2.798 14.072 -0.870 1.00 97.06 118 GLN A N 1
ATOM 874 C CA . GLN A 1 118 ? -2.929 12.768 -0.227 1.00 97.06 118 GLN A CA 1
ATOM 875 C C . GLN A 1 118 ? -2.881 12.879 1.298 1.00 97.06 118 GLN A C 1
ATOM 877 O O . GLN A 1 118 ? -1.841 13.184 1.889 1.00 97.06 118 GLN A O 1
ATOM 882 N N . LYS A 1 119 ? -3.982 12.506 1.953 1.00 97.31 119 LYS A N 1
ATOM 883 C CA . LYS A 1 119 ? -4.001 12.253 3.394 1.00 97.31 119 LYS A CA 1
ATOM 884 C C . LYS A 1 119 ? -3.237 10.966 3.680 1.00 97.31 119 LYS A C 1
ATOM 886 O O . LYS A 1 119 ? -3.311 10.002 2.914 1.00 97.31 119 LYS A O 1
ATOM 891 N N . ARG A 1 120 ? -2.455 10.962 4.761 1.00 97.62 120 ARG A N 1
ATOM 892 C CA . ARG A 1 120 ? -1.579 9.844 5.126 1.00 97.62 120 ARG A CA 1
ATOM 893 C C . ARG A 1 120 ? -1.809 9.445 6.573 1.00 97.62 120 ARG A C 1
ATOM 895 O O . ARG A 1 120 ? -1.639 10.271 7.461 1.00 97.62 120 ARG A O 1
ATOM 902 N N . VAL A 1 121 ? -2.091 8.167 6.799 1.00 97.94 121 VAL A N 1
ATOM 903 C CA . VAL A 1 121 ? -2.189 7.573 8.139 1.00 97.94 121 VAL A CA 1
ATOM 904 C C . VAL A 1 121 ? -1.050 6.572 8.288 1.00 97.94 121 VAL A C 1
ATOM 906 O O . VAL A 1 121 ? -0.895 5.663 7.469 1.00 97.94 121 VAL A O 1
ATOM 909 N N . LYS A 1 122 ? -0.196 6.775 9.294 1.00 98.25 122 LYS A N 1
ATOM 910 C CA . LYS A 1 122 ? 0.964 5.916 9.562 1.00 98.25 122 LYS A CA 1
ATOM 911 C C . LYS A 1 122 ? 0.563 4.861 10.591 1.00 98.25 122 LYS A C 1
ATOM 913 O O . LYS A 1 122 ? 0.393 5.207 11.746 1.00 98.25 122 LYS A O 1
ATOM 918 N N . ALA A 1 123 ? 0.479 3.599 10.187 1.00 97.88 123 ALA A N 1
ATOM 919 C CA . ALA A 1 123 ? 0.328 2.472 11.100 1.00 97.88 123 ALA A CA 1
ATOM 920 C C . ALA A 1 123 ? 1.722 1.977 11.525 1.00 97.88 123 ALA A C 1
ATOM 922 O O . ALA A 1 123 ? 2.471 1.508 10.658 1.00 97.88 123 ALA A O 1
ATOM 923 N N . PRO A 1 124 ? 2.127 2.092 12.801 1.00 98.00 124 PRO A N 1
ATOM 924 C CA . PRO A 1 124 ? 3.472 1.709 13.235 1.00 98.00 124 PRO A CA 1
ATOM 925 C C . PRO A 1 124 ? 3.722 0.190 13.173 1.00 98.00 124 PRO A C 1
ATOM 927 O O . PRO A 1 124 ? 4.832 -0.225 12.835 1.00 98.00 124 PRO A O 1
ATOM 930 N N . SER A 1 125 ? 2.696 -0.626 13.424 1.00 97.25 125 SER A N 1
ATOM 931 C CA . SER A 1 125 ? 2.801 -2.068 13.697 1.00 97.25 125 SER A CA 1
ATOM 932 C C . SER A 1 125 ? 1.780 -2.912 12.911 1.00 97.25 125 SER A C 1
ATOM 934 O O . SER A 1 125 ? 1.098 -3.767 13.465 1.00 97.25 125 SER A O 1
ATOM 936 N N . TRP A 1 126 ? 1.662 -2.718 11.592 1.00 98.00 126 TRP A N 1
ATOM 937 C CA . TRP A 1 126 ? 0.661 -3.445 10.796 1.00 98.00 126 TRP A CA 1
ATOM 938 C C . TRP A 1 126 ? 0.986 -4.950 10.650 1.00 98.00 126 TRP A C 1
ATOM 940 O O . TRP A 1 126 ? 2.127 -5.278 10.293 1.00 98.00 126 TRP A O 1
ATOM 950 N N . PRO A 1 127 ? 0.017 -5.865 10.864 1.00 98.06 127 PRO A N 1
ATOM 951 C CA . PRO A 1 127 ? 0.244 -7.311 10.883 1.00 98.06 127 PRO A CA 1
ATOM 952 C C . PRO A 1 127 ? 0.338 -7.932 9.480 1.00 98.06 127 PRO A C 1
ATOM 954 O O . PRO A 1 127 ? -0.561 -7.813 8.641 1.00 98.06 127 PRO A O 1
ATOM 957 N N . PHE A 1 128 ? 1.411 -8.687 9.238 1.00 98.31 128 PHE A N 1
ATOM 958 C CA . PHE A 1 128 ? 1.624 -9.464 8.016 1.00 98.31 128 PHE A CA 1
ATOM 959 C C . PHE A 1 128 ? 1.933 -10.929 8.335 1.00 98.31 128 PHE A C 1
ATOM 961 O O . PHE A 1 128 ? 2.787 -11.229 9.171 1.00 98.31 128 PHE A O 1
ATOM 968 N N . CYS A 1 129 ? 1.289 -11.856 7.622 1.00 98.25 129 CYS A N 1
ATOM 969 C CA . CYS A 1 129 ? 1.612 -13.282 7.690 1.00 98.25 129 CYS A CA 1
ATOM 970 C C . CYS A 1 129 ? 2.766 -13.658 6.739 1.00 98.25 129 CYS A C 1
ATOM 972 O O . CYS A 1 129 ? 3.217 -12.847 5.919 1.00 98.25 129 CYS A O 1
ATOM 974 N N . GLN A 1 130 ? 3.246 -14.903 6.823 1.00 98.12 130 GLN A N 1
ATOM 975 C CA . GLN A 1 130 ? 4.345 -15.387 5.977 1.00 98.12 130 GLN A CA 1
ATOM 976 C C . GLN A 1 130 ? 3.999 -15.359 4.480 1.00 98.12 130 GLN A C 1
ATOM 978 O O . GLN A 1 130 ? 4.853 -15.015 3.660 1.00 98.12 130 GLN A O 1
ATOM 983 N N . ASP A 1 131 ? 2.746 -15.639 4.118 1.00 98.06 131 ASP A N 1
ATOM 984 C CA . ASP A 1 131 ? 2.312 -15.672 2.717 1.00 98.06 131 ASP A CA 1
ATOM 985 C C . ASP A 1 131 ? 2.307 -14.276 2.080 1.00 98.06 131 ASP A C 1
ATOM 987 O O . ASP A 1 131 ? 2.707 -14.111 0.924 1.00 98.06 131 ASP A O 1
ATOM 991 N N . CYS A 1 132 ? 1.978 -13.234 2.854 1.00 97.69 132 CYS A N 1
ATOM 992 C CA . CYS A 1 132 ? 2.169 -11.841 2.434 1.00 97.69 132 CYS A CA 1
ATOM 993 C C . CYS A 1 132 ? 3.648 -11.526 2.160 1.00 97.69 132 CYS A C 1
ATOM 995 O O . CYS A 1 132 ? 3.962 -10.830 1.193 1.00 97.69 132 CYS A O 1
ATOM 997 N N . GLY A 1 133 ? 4.559 -12.063 2.977 1.00 97.31 133 GLY A N 1
ATOM 998 C CA . GLY A 1 133 ? 6.003 -11.941 2.771 1.00 97.31 133 GLY A CA 1
ATOM 999 C C . GLY A 1 133 ? 6.472 -12.613 1.478 1.00 97.31 133 GLY A C 1
ATOM 1000 O O . GLY A 1 133 ? 7.172 -11.986 0.685 1.00 97.31 133 GLY A O 1
ATOM 1001 N N . LYS A 1 134 ? 6.034 -13.850 1.215 1.00 97.75 134 LYS A N 1
ATOM 1002 C CA . LYS A 1 134 ? 6.352 -14.580 -0.027 1.00 97.75 134 LYS A CA 1
ATOM 1003 C C . LYS A 1 134 ? 5.828 -13.845 -1.260 1.00 97.75 134 LYS A C 1
ATOM 1005 O O . LYS A 1 134 ? 6.558 -13.680 -2.237 1.00 97.75 134 LYS A O 1
ATOM 1010 N N . LEU A 1 135 ? 4.591 -13.345 -1.203 1.00 96.50 135 LEU A N 1
ATOM 1011 C CA . LEU A 1 135 ? 3.998 -12.574 -2.296 1.00 96.50 135 LEU A CA 1
ATOM 1012 C C . LEU A 1 135 ? 4.781 -11.289 -2.577 1.00 96.50 135 LEU A C 1
ATOM 1014 O O . LEU A 1 135 ? 5.017 -10.959 -3.740 1.00 96.50 135 LEU A O 1
ATOM 1018 N N . ARG A 1 136 ? 5.198 -10.583 -1.521 1.00 97.06 136 ARG A N 1
ATOM 1019 C CA . ARG A 1 136 ? 6.041 -9.391 -1.629 1.00 97.06 136 ARG A CA 1
ATOM 1020 C C . ARG A 1 136 ? 7.340 -9.702 -2.357 1.00 97.06 136 ARG A C 1
ATOM 1022 O O . ARG A 1 136 ? 7.651 -9.038 -3.340 1.00 97.06 136 ARG A O 1
ATOM 1029 N N . THR A 1 137 ? 8.072 -10.711 -1.889 1.00 97.44 137 THR A N 1
ATOM 1030 C CA . THR A 1 137 ? 9.354 -11.103 -2.481 1.00 97.44 137 THR A CA 1
ATOM 1031 C C . THR A 1 137 ? 9.177 -11.513 -3.937 1.00 97.44 137 THR A C 1
ATOM 1033 O O . THR A 1 137 ? 9.920 -11.038 -4.785 1.00 97.44 137 THR A O 1
ATOM 1036 N N . ARG A 1 138 ? 8.143 -12.299 -4.266 1.00 97.94 138 ARG A N 1
ATOM 1037 C CA . ARG A 1 138 ? 7.857 -12.697 -5.652 1.00 97.94 138 ARG A CA 1
ATOM 1038 C C . ARG A 1 138 ? 7.593 -11.492 -6.559 1.00 97.94 138 ARG A C 1
ATOM 1040 O O . ARG A 1 138 ? 8.188 -11.409 -7.625 1.00 97.94 138 ARG A O 1
ATOM 1047 N N . ARG A 1 139 ? 6.740 -10.546 -6.147 1.00 96.69 139 ARG A N 1
ATOM 1048 C CA . ARG A 1 139 ? 6.460 -9.327 -6.936 1.00 96.69 139 ARG A CA 1
ATOM 1049 C C . ARG A 1 139 ? 7.694 -8.450 -7.102 1.00 96.69 139 ARG A C 1
ATOM 1051 O O . ARG A 1 139 ? 7.925 -7.931 -8.188 1.00 96.69 139 ARG A O 1
ATOM 1058 N N . PHE A 1 140 ? 8.481 -8.311 -6.040 1.00 97.44 140 PHE A N 1
ATOM 1059 C CA . PHE A 1 140 ? 9.723 -7.552 -6.078 1.00 97.44 140 PHE A CA 1
ATOM 1060 C C . PHE A 1 140 ? 10.734 -8.184 -7.041 1.00 97.44 140 PHE A C 1
ATOM 1062 O O . PHE A 1 140 ? 11.249 -7.485 -7.903 1.00 97.44 140 PHE A O 1
ATOM 1069 N N . LEU A 1 141 ? 10.951 -9.501 -6.957 1.00 98.12 141 LEU A N 1
ATOM 1070 C CA . LEU A 1 141 ? 11.854 -10.229 -7.851 1.00 98.12 141 LEU A CA 1
ATOM 1071 C C . LEU A 1 141 ? 11.408 -10.160 -9.313 1.00 98.12 141 LEU A C 1
ATOM 1073 O O . LEU A 1 141 ? 12.247 -9.945 -10.177 1.00 98.12 141 LEU A O 1
ATOM 1077 N N . ILE A 1 142 ? 10.106 -10.284 -9.596 1.00 97.75 142 ILE A N 1
ATOM 1078 C CA . ILE A 1 142 ? 9.579 -10.122 -10.961 1.00 97.75 142 ILE A CA 1
ATOM 1079 C C . ILE A 1 142 ? 9.860 -8.705 -11.473 1.00 97.75 142 ILE A C 1
ATOM 1081 O O . ILE A 1 142 ? 10.390 -8.548 -12.567 1.00 97.75 142 ILE A O 1
ATOM 1085 N N . GLY A 1 143 ? 9.546 -7.673 -10.683 1.00 96.25 143 GLY A N 1
ATOM 1086 C CA . GLY A 1 143 ? 9.773 -6.284 -11.085 1.00 96.25 143 GLY A CA 1
ATOM 1087 C C . GLY A 1 143 ? 11.253 -5.964 -11.311 1.00 96.25 143 GLY A C 1
ATOM 1088 O O . GLY A 1 143 ? 11.612 -5.425 -12.353 1.00 96.25 143 GLY A O 1
ATOM 1089 N N . VAL A 1 144 ? 12.125 -6.355 -10.376 1.00 97.81 144 VAL A N 1
ATOM 1090 C CA . VAL A 1 144 ? 13.581 -6.168 -10.493 1.00 97.81 144 VAL A CA 1
ATOM 1091 C C . VAL A 1 144 ? 14.156 -6.974 -11.656 1.00 97.81 144 VAL A C 1
ATOM 1093 O O . VAL A 1 144 ? 14.977 -6.447 -12.396 1.00 97.81 144 VAL A O 1
ATOM 1096 N N . GLY A 1 145 ? 13.703 -8.213 -11.859 1.00 97.88 145 GLY A N 1
ATOM 1097 C CA . GLY A 1 145 ? 14.122 -9.049 -12.983 1.00 97.88 145 GLY A CA 1
ATOM 1098 C C . GLY A 1 145 ? 13.763 -8.432 -14.335 1.00 97.88 145 GLY A C 1
ATOM 1099 O O . GLY A 1 145 ? 14.602 -8.411 -15.230 1.00 97.88 145 GLY A O 1
ATOM 1100 N N . LEU A 1 146 ? 12.560 -7.858 -14.467 1.00 98.00 146 LEU A N 1
ATOM 1101 C CA . LEU A 1 146 ? 12.148 -7.133 -15.674 1.00 98.00 146 LEU A CA 1
ATOM 1102 C C . LEU A 1 146 ? 13.023 -5.900 -15.929 1.00 98.00 146 LEU A C 1
ATOM 1104 O O . LEU A 1 146 ? 13.448 -5.693 -17.061 1.00 98.00 146 LEU A O 1
ATOM 1108 N N . VAL A 1 147 ? 13.330 -5.111 -14.892 1.00 97.94 147 VAL A N 1
ATOM 1109 C CA . VAL A 1 147 ? 14.227 -3.949 -15.024 1.00 97.94 147 VAL A CA 1
ATOM 1110 C C . VAL A 1 147 ? 15.635 -4.391 -15.416 1.00 97.94 147 VAL A C 1
ATOM 1112 O O . VAL A 1 147 ? 16.202 -3.837 -16.351 1.00 97.94 147 VAL A O 1
ATOM 1115 N N . ALA A 1 148 ? 16.192 -5.399 -14.743 1.00 98.19 148 ALA A N 1
ATOM 1116 C CA . ALA A 1 148 ? 17.530 -5.905 -15.035 1.00 98.19 148 ALA A CA 1
ATOM 1117 C C . ALA A 1 148 ? 17.634 -6.421 -16.477 1.00 98.19 148 ALA A C 1
ATOM 1119 O O . ALA A 1 148 ? 18.560 -6.049 -17.192 1.00 98.19 148 ALA A O 1
ATOM 1120 N N . LEU A 1 149 ? 16.654 -7.210 -16.930 1.00 98.00 149 LEU A N 1
ATOM 1121 C CA . LEU A 1 149 ? 16.615 -7.715 -18.302 1.00 98.00 149 LEU A CA 1
ATOM 1122 C C . LEU A 1 149 ? 16.471 -6.581 -19.324 1.00 98.00 149 LEU A C 1
ATOM 1124 O O . LEU A 1 149 ? 17.137 -6.610 -20.355 1.00 98.00 149 LEU A O 1
ATOM 1128 N N . ALA A 1 150 ? 15.663 -5.562 -19.023 1.00 97.75 150 ALA A N 1
ATOM 1129 C CA . ALA A 1 150 ? 15.508 -4.406 -19.896 1.00 97.75 150 ALA A CA 1
ATOM 1130 C C . ALA A 1 150 ? 16.800 -3.585 -20.018 1.00 97.75 150 ALA A C 1
ATOM 1132 O O . ALA A 1 150 ? 17.162 -3.189 -21.120 1.00 97.75 150 ALA A O 1
ATOM 1133 N N . VAL A 1 151 ? 17.521 -3.367 -18.912 1.00 97.25 151 VAL A N 1
ATOM 1134 C CA . VAL A 1 151 ? 18.808 -2.651 -18.927 1.00 97.25 151 VAL A CA 1
ATOM 1135 C C . VAL A 1 151 ? 19.867 -3.448 -19.686 1.00 97.25 151 VAL A C 1
ATOM 1137 O O . VAL A 1 151 ? 20.556 -2.883 -20.530 1.00 97.25 151 VAL A O 1
ATOM 1140 N N . VAL A 1 152 ? 19.979 -4.758 -19.440 1.00 97.75 152 VAL A N 1
ATOM 1141 C CA . VAL A 1 152 ? 20.924 -5.615 -20.174 1.00 97.75 152 VAL A CA 1
ATOM 1142 C C . VAL A 1 152 ? 20.599 -5.612 -21.667 1.00 97.75 152 VAL A C 1
ATOM 1144 O O . VAL A 1 152 ? 21.493 -5.402 -22.480 1.00 97.75 152 VAL A O 1
ATOM 1147 N N . GLY A 1 153 ? 19.329 -5.769 -22.042 1.00 96.31 153 GLY A N 1
ATOM 1148 C CA . GLY A 1 153 ? 18.907 -5.716 -23.440 1.00 96.31 153 GLY A CA 1
ATOM 1149 C C . GLY A 1 153 ? 19.173 -4.357 -24.094 1.00 96.31 153 GLY A C 1
ATOM 1150 O O . GLY A 1 153 ? 19.680 -4.315 -25.212 1.00 96.31 153 GLY A O 1
ATOM 1151 N N . ALA A 1 154 ? 18.940 -3.253 -23.378 1.00 94.56 154 ALA A N 1
ATOM 1152 C CA . ALA A 1 154 ? 19.220 -1.903 -23.864 1.00 94.56 154 ALA A CA 1
ATOM 1153 C C . ALA A 1 154 ? 20.711 -1.633 -24.114 1.00 94.56 154 ALA A C 1
ATOM 1155 O O . ALA A 1 154 ? 21.029 -0.745 -24.895 1.00 94.56 154 ALA A O 1
ATOM 1156 N N . VAL A 1 155 ? 21.621 -2.367 -23.468 1.00 95.19 155 VAL A N 1
ATOM 1157 C CA . VAL A 1 155 ? 23.073 -2.241 -23.686 1.00 95.19 155 VAL A CA 1
ATOM 1158 C C . VAL A 1 155 ? 23.561 -3.233 -24.741 1.00 95.19 155 VAL A C 1
ATOM 1160 O O . VAL A 1 155 ? 24.309 -2.864 -25.642 1.00 95.19 155 VAL A O 1
ATOM 1163 N N . VAL A 1 156 ? 23.129 -4.492 -24.647 1.00 96.88 156 VAL A N 1
ATOM 1164 C CA . VAL A 1 156 ? 23.613 -5.578 -25.509 1.00 96.88 156 VAL A CA 1
ATOM 1165 C C . VAL A 1 156 ? 23.059 -5.459 -26.926 1.00 96.88 156 VAL A C 1
ATOM 1167 O O . VAL A 1 156 ? 23.809 -5.642 -27.878 1.00 96.88 156 VAL A O 1
ATOM 1170 N N . VAL A 1 157 ? 21.772 -5.138 -27.097 1.00 95.31 157 VAL A N 1
ATOM 1171 C CA . VAL A 1 157 ? 21.153 -5.114 -28.432 1.00 95.31 157 VAL A CA 1
ATOM 1172 C C . VAL A 1 157 ? 21.750 -4.017 -29.324 1.00 95.31 157 VAL A C 1
ATOM 1174 O O . VAL A 1 157 ? 22.134 -4.345 -30.444 1.00 95.31 157 VAL A O 1
ATOM 1177 N N . PRO A 1 158 ? 21.935 -2.759 -28.873 1.00 91.12 158 PRO A N 1
ATOM 1178 C CA . PRO A 1 158 ? 22.585 -1.743 -29.702 1.00 91.12 158 PRO A CA 1
ATOM 1179 C C . PRO A 1 158 ? 24.036 -2.065 -30.065 1.00 91.12 158 PRO A C 1
ATOM 1181 O O . PRO A 1 158 ? 24.479 -1.667 -31.133 1.00 91.12 158 PRO A O 1
ATOM 1184 N N . ALA A 1 159 ? 24.766 -2.809 -29.225 1.00 92.56 159 ALA A N 1
ATOM 1185 C CA . ALA A 1 159 ? 26.131 -3.242 -29.537 1.00 92.56 159 ALA A CA 1
ATOM 1186 C C . ALA A 1 159 ? 26.195 -4.267 -30.688 1.00 92.56 159 ALA A C 1
ATOM 1188 O O . ALA A 1 159 ? 27.254 -4.452 -31.284 1.00 92.56 159 ALA A O 1
ATOM 1189 N N . LEU A 1 160 ? 25.076 -4.933 -30.994 1.00 95.62 160 LEU A N 1
ATOM 1190 C CA . LEU A 1 160 ? 24.952 -5.895 -32.093 1.00 95.62 160 LEU A CA 1
ATOM 1191 C C . LEU A 1 160 ? 24.350 -5.278 -33.364 1.00 95.62 160 LEU A C 1
ATOM 1193 O O . LEU A 1 160 ? 24.451 -5.873 -34.436 1.00 95.62 160 LEU A O 1
ATOM 1197 N N . LEU A 1 161 ? 23.707 -4.115 -33.252 1.00 94.88 161 LEU A N 1
ATOM 1198 C CA . LEU A 1 161 ? 23.089 -3.415 -34.373 1.00 94.88 161 LEU A CA 1
ATOM 1199 C C . LEU A 1 161 ? 24.085 -2.457 -35.032 1.00 94.88 161 LEU A C 1
ATOM 1201 O O . LEU A 1 161 ? 24.964 -1.888 -34.387 1.00 94.88 161 LEU A O 1
ATOM 1205 N N . SER A 1 162 ? 23.925 -2.246 -36.338 1.00 92.62 162 SER A N 1
ATOM 1206 C CA . SER A 1 162 ? 24.679 -1.209 -37.043 1.00 92.62 162 SER A CA 1
ATOM 1207 C C . SER A 1 162 ? 24.182 0.177 -36.627 1.00 92.62 162 SER A C 1
ATOM 1209 O O . SER A 1 162 ? 22.982 0.382 -36.453 1.00 92.62 162 SER A O 1
ATOM 1211 N N . ALA A 1 163 ? 25.086 1.155 -36.529 1.00 91.19 163 ALA A N 1
ATOM 1212 C CA . ALA A 1 163 ? 24.753 2.529 -36.136 1.00 91.19 163 ALA A CA 1
ATOM 1213 C C . ALA A 1 163 ? 23.713 3.208 -37.054 1.00 91.19 163 ALA A C 1
ATOM 1215 O O . ALA A 1 163 ? 23.063 4.165 -36.643 1.00 91.19 163 ALA A O 1
ATOM 1216 N N . ASN A 1 164 ? 23.541 2.698 -38.278 1.00 93.75 164 ASN A N 1
ATOM 1217 C CA . ASN A 1 164 ? 22.603 3.222 -39.272 1.00 93.75 164 ASN A CA 1
ATOM 1218 C C . ASN A 1 164 ? 21.288 2.426 -39.355 1.00 93.75 164 ASN A C 1
ATOM 1220 O O . ASN A 1 164 ? 20.517 2.632 -40.291 1.00 93.75 164 ASN A O 1
ATOM 1224 N N . ASP A 1 165 ? 21.034 1.496 -38.430 1.00 95.19 165 ASP A N 1
ATOM 1225 C CA . ASP A 1 165 ? 19.818 0.687 -38.454 1.00 95.19 165 ASP A CA 1
ATOM 1226 C C . ASP A 1 165 ? 18.598 1.507 -37.972 1.00 95.19 165 ASP A C 1
ATOM 1228 O O . ASP A 1 165 ? 18.547 1.909 -36.802 1.00 95.19 165 ASP A O 1
ATOM 1232 N N . PRO A 1 166 ? 17.579 1.749 -38.823 1.00 95.12 166 PRO A N 1
ATOM 1233 C CA . PRO A 1 166 ? 16.380 2.495 -38.434 1.00 95.12 166 PRO A CA 1
ATOM 1234 C C . PRO A 1 166 ? 15.561 1.803 -37.329 1.00 95.12 166 PRO A C 1
ATOM 1236 O O . PRO A 1 166 ? 14.713 2.441 -36.703 1.00 95.12 166 PRO A O 1
ATOM 1239 N N . THR A 1 167 ? 15.804 0.518 -37.050 1.00 95.31 167 THR A N 1
ATOM 1240 C CA . THR A 1 167 ? 15.127 -0.228 -35.980 1.00 95.31 167 THR A CA 1
ATOM 1241 C C . THR A 1 167 ? 15.690 0.046 -34.583 1.00 95.31 167 THR A C 1
ATOM 1243 O O . THR A 1 167 ? 15.009 -0.234 -33.592 1.00 95.31 167 THR A O 1
ATOM 1246 N N . ALA A 1 168 ? 16.873 0.664 -34.471 1.00 92.31 168 ALA A N 1
ATOM 1247 C CA . ALA A 1 168 ? 17.513 0.934 -33.183 1.00 92.31 168 ALA A CA 1
ATOM 1248 C C . ALA A 1 168 ? 16.643 1.818 -32.268 1.00 92.31 168 ALA A C 1
ATOM 1250 O O . ALA A 1 168 ? 16.499 1.534 -31.077 1.00 92.31 168 ALA A O 1
ATOM 1251 N N . GLY A 1 169 ? 16.000 2.850 -32.826 1.00 91.62 169 GLY A N 1
ATOM 1252 C CA . GLY A 1 169 ? 15.116 3.753 -32.079 1.00 91.62 169 GLY A CA 1
ATOM 1253 C C . GLY A 1 169 ? 13.924 3.034 -31.426 1.00 91.62 169 GLY A C 1
ATOM 1254 O O . GLY A 1 169 ? 13.780 3.087 -30.200 1.00 91.62 169 GLY A O 1
ATOM 1255 N N . PRO A 1 170 ? 13.080 2.326 -32.203 1.00 95.12 170 PRO A N 1
ATOM 1256 C CA . PRO A 1 170 ? 11.985 1.519 -31.663 1.00 95.12 170 PRO A CA 1
ATOM 1257 C C . PRO A 1 170 ? 12.425 0.489 -30.614 1.00 95.12 170 PRO A C 1
ATOM 1259 O O . PRO A 1 170 ? 11.742 0.313 -29.606 1.00 95.12 170 PRO A O 1
ATOM 1262 N N . ILE A 1 171 ? 13.576 -0.162 -30.805 1.00 94.69 171 ILE A N 1
ATOM 1263 C CA . ILE A 1 171 ? 14.116 -1.142 -29.851 1.00 94.69 171 ILE A CA 1
ATOM 1264 C C . ILE A 1 171 ? 14.440 -0.484 -28.504 1.00 94.69 171 ILE A C 1
ATOM 1266 O O . ILE A 1 171 ? 14.031 -0.987 -27.455 1.00 94.69 171 ILE A O 1
ATOM 1270 N N . VAL A 1 172 ? 15.117 0.669 -28.511 1.00 93.12 172 VAL A N 1
ATOM 1271 C CA . VAL A 1 172 ? 15.407 1.428 -27.283 1.00 93.12 172 VAL A CA 1
ATOM 1272 C C . VAL A 1 172 ? 14.112 1.837 -26.577 1.00 93.12 172 VAL A C 1
ATOM 1274 O O . VAL A 1 172 ? 14.007 1.687 -25.359 1.00 93.12 172 VAL A O 1
ATOM 1277 N N . LEU A 1 173 ? 13.092 2.282 -27.322 1.00 93.44 173 LEU A N 1
ATOM 1278 C CA . LEU A 1 173 ? 11.783 2.628 -26.758 1.00 93.44 173 LEU A CA 1
ATOM 1279 C C . LEU A 1 173 ? 11.134 1.435 -26.037 1.00 93.44 173 LEU A C 1
ATOM 1281 O O . LEU A 1 173 ? 10.622 1.598 -24.929 1.00 93.44 173 LEU A O 1
ATOM 1285 N N . VAL A 1 174 ? 11.184 0.234 -26.624 1.00 96.75 174 VAL A N 1
ATOM 1286 C CA . VAL A 1 174 ? 10.658 -0.992 -25.998 1.00 96.75 174 VAL A CA 1
ATOM 1287 C C . VAL A 1 174 ? 11.361 -1.271 -24.670 1.00 96.75 174 VAL A C 1
ATOM 1289 O O . VAL A 1 174 ? 10.688 -1.539 -23.673 1.00 96.75 174 VAL A O 1
ATOM 1292 N N . PHE A 1 175 ? 12.689 -1.145 -24.610 1.00 96.12 175 PHE A N 1
ATOM 1293 C CA . PHE A 1 175 ? 13.422 -1.330 -23.357 1.00 96.12 175 PHE A CA 1
ATOM 1294 C C . PHE A 1 175 ? 13.076 -0.269 -22.308 1.00 96.12 175 PHE A C 1
ATOM 1296 O O . PHE A 1 175 ? 12.891 -0.612 -21.140 1.00 96.12 175 PHE A O 1
ATOM 1303 N N . VAL A 1 176 ? 12.901 0.996 -22.699 1.00 94.94 176 VAL A N 1
ATOM 1304 C CA . VAL A 1 176 ? 12.450 2.062 -21.785 1.00 94.94 176 VAL A CA 1
ATOM 1305 C C . VAL A 1 176 ? 11.064 1.748 -21.215 1.00 94.94 176 VAL A C 1
ATOM 1307 O O . VAL A 1 176 ? 10.865 1.812 -20.000 1.00 94.94 176 VAL A O 1
ATOM 1310 N N . LEU A 1 177 ? 10.109 1.348 -22.059 1.00 96.12 177 LEU A N 1
ATOM 1311 C CA . LEU A 1 177 ? 8.773 0.941 -21.610 1.00 96.12 177 LEU A CA 1
ATOM 1312 C C . LEU A 1 177 ? 8.833 -0.279 -20.686 1.00 96.12 177 LEU A C 1
ATOM 1314 O O . LEU A 1 177 ? 8.106 -0.339 -19.693 1.00 96.12 177 LEU A O 1
ATOM 1318 N N . MET A 1 178 ? 9.734 -1.221 -20.961 1.00 97.25 178 MET A N 1
ATOM 1319 C CA . MET A 1 178 ? 9.955 -2.393 -20.122 1.00 97.25 178 MET A CA 1
ATOM 1320 C C . MET A 1 178 ? 10.538 -2.023 -18.748 1.00 97.25 178 MET A C 1
ATOM 1322 O O . MET A 1 178 ? 10.094 -2.574 -17.739 1.00 97.25 178 MET A O 1
ATOM 1326 N N . VAL A 1 179 ? 11.452 -1.047 -18.673 1.00 97.25 179 VAL A N 1
ATOM 1327 C CA . VAL A 1 179 ? 11.937 -0.487 -17.397 1.00 97.25 179 VAL A CA 1
ATOM 1328 C C . VAL A 1 179 ? 10.785 0.147 -16.618 1.00 97.25 179 VAL A C 1
ATOM 1330 O O . VAL A 1 179 ? 10.620 -0.142 -15.432 1.00 97.25 179 VAL A O 1
ATOM 1333 N N . ILE A 1 180 ? 9.947 0.960 -17.269 1.00 95.44 180 ILE A N 1
ATOM 1334 C CA . ILE A 1 180 ? 8.782 1.594 -16.629 1.00 95.44 180 ILE A CA 1
ATOM 1335 C C . ILE A 1 180 ? 7.813 0.530 -16.098 1.00 95.44 180 ILE A C 1
ATOM 1337 O O . ILE A 1 180 ? 7.376 0.614 -14.948 1.00 95.44 180 ILE A O 1
ATOM 1341 N N . ALA A 1 181 ? 7.513 -0.500 -16.891 1.00 96.19 181 ALA A N 1
ATOM 1342 C CA . ALA A 1 181 ? 6.655 -1.608 -16.481 1.00 96.19 181 ALA A CA 1
ATOM 1343 C C . ALA A 1 181 ? 7.254 -2.389 -15.298 1.00 96.19 181 ALA A C 1
ATOM 1345 O O . ALA A 1 181 ? 6.554 -2.662 -14.320 1.00 96.19 181 ALA A O 1
ATOM 1346 N N . GLY A 1 182 ? 8.555 -2.694 -15.340 1.00 96.44 182 GLY A N 1
ATOM 1347 C CA . GLY A 1 182 ? 9.274 -3.370 -14.262 1.00 96.44 182 GLY A CA 1
ATOM 1348 C C . GLY A 1 182 ? 9.265 -2.571 -12.955 1.00 96.44 182 GLY A C 1
ATOM 1349 O O . GLY A 1 182 ? 8.938 -3.123 -11.902 1.00 96.44 182 GLY A O 1
ATOM 1350 N N . LEU A 1 183 ? 9.518 -1.258 -13.017 1.00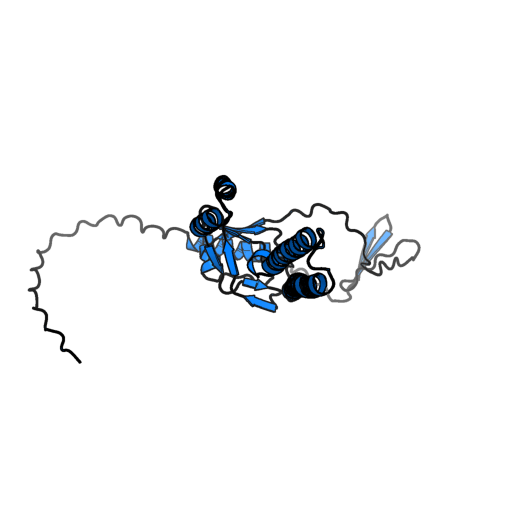 96.19 183 LEU A N 1
ATOM 1351 C CA . LEU A 1 183 ? 9.405 -0.344 -11.874 1.00 96.19 183 LEU A CA 1
ATOM 1352 C C . LEU A 1 183 ? 7.969 -0.270 -11.343 1.00 96.19 183 LEU A C 1
ATOM 1354 O O . LEU A 1 183 ? 7.756 -0.311 -10.129 1.00 96.19 183 LEU A O 1
ATOM 1358 N N . GLY A 1 184 ? 6.981 -0.224 -12.239 1.00 95.06 184 GLY A N 1
ATOM 1359 C CA . GLY A 1 184 ? 5.564 -0.292 -11.900 1.00 95.06 184 GLY A CA 1
ATOM 1360 C C . GLY A 1 184 ? 5.244 -1.545 -11.086 1.00 95.06 184 GLY A C 1
ATOM 1361 O O . GLY A 1 184 ? 4.742 -1.440 -9.966 1.00 95.06 184 GLY A O 1
ATOM 1362 N N . VAL A 1 185 ? 5.620 -2.727 -11.580 1.00 96.12 185 VAL A N 1
ATOM 1363 C CA . VAL A 1 185 ? 5.432 -4.005 -10.873 1.00 96.12 185 VAL A CA 1
ATOM 1364 C C . VAL A 1 185 ? 6.193 -4.028 -9.544 1.00 96.12 185 VAL A C 1
ATOM 1366 O O . VAL A 1 185 ? 5.604 -4.384 -8.520 1.00 96.12 185 VAL A O 1
ATOM 1369 N N . ALA A 1 186 ? 7.455 -3.592 -9.517 1.00 94.94 186 ALA A N 1
ATOM 1370 C CA . ALA A 1 186 ? 8.263 -3.536 -8.298 1.00 94.94 186 ALA A CA 1
ATOM 1371 C C . ALA A 1 186 ? 7.630 -2.628 -7.229 1.00 94.94 186 ALA A C 1
ATOM 1373 O O . ALA A 1 186 ? 7.608 -2.983 -6.048 1.00 94.94 186 ALA A O 1
ATOM 1374 N N . SER A 1 187 ? 7.034 -1.499 -7.628 1.00 94.12 187 SER A N 1
ATOM 1375 C CA . SER A 1 187 ? 6.352 -0.577 -6.710 1.00 94.12 187 SER A CA 1
ATOM 1376 C C . SER A 1 187 ? 5.147 -1.221 -6.005 1.00 94.12 187 SER A C 1
ATOM 1378 O O . SER A 1 187 ? 4.872 -0.924 -4.838 1.00 94.12 187 SER A O 1
ATOM 1380 N N . THR A 1 188 ? 4.481 -2.194 -6.644 1.00 94.62 188 THR A N 1
ATOM 1381 C CA . THR A 1 188 ? 3.370 -2.953 -6.036 1.00 94.62 188 THR A CA 1
ATOM 1382 C C . THR A 1 188 ? 3.814 -3.943 -4.952 1.00 94.62 188 THR A C 1
ATOM 1384 O O . THR A 1 188 ? 2.970 -4.504 -4.247 1.00 94.62 188 THR A O 1
ATOM 1387 N N . ALA A 1 189 ? 5.125 -4.157 -4.788 1.00 95.50 189 ALA A N 1
ATOM 1388 C CA . ALA A 1 189 ? 5.704 -4.947 -3.703 1.00 95.50 189 ALA A CA 1
ATOM 1389 C C . ALA A 1 189 ? 5.886 -4.139 -2.399 1.00 95.50 189 ALA A C 1
ATOM 1391 O O . ALA A 1 189 ? 6.384 -4.659 -1.395 1.00 95.50 189 ALA A O 1
ATOM 1392 N N . ALA A 1 190 ? 5.499 -2.862 -2.371 1.00 95.56 190 ALA A N 1
ATOM 1393 C CA . ALA A 1 190 ? 5.444 -2.102 -1.129 1.00 95.56 190 ALA A CA 1
ATOM 1394 C C . ALA A 1 190 ? 4.412 -2.702 -0.152 1.00 95.56 190 ALA A C 1
ATOM 1396 O O . ALA A 1 190 ? 3.401 -3.280 -0.550 1.00 95.56 190 ALA A O 1
ATOM 1397 N N . TYR A 1 191 ? 4.644 -2.536 1.153 1.00 96.31 191 TYR A N 1
ATOM 1398 C CA . TYR A 1 191 ? 3.722 -3.045 2.176 1.00 96.31 191 TYR A CA 1
ATOM 1399 C C . TYR A 1 191 ? 2.341 -2.369 2.140 1.00 96.31 191 TYR A C 1
ATOM 1401 O O . TYR A 1 191 ? 1.359 -3.009 2.496 1.00 96.31 191 TYR A O 1
ATOM 1409 N N . GLY A 1 192 ? 2.245 -1.118 1.667 1.00 95.44 192 GLY A N 1
ATOM 1410 C CA . GLY A 1 192 ? 0.974 -0.390 1.537 1.00 95.44 192 GLY A CA 1
ATOM 1411 C C . GLY A 1 192 ? -0.043 -1.107 0.639 1.00 95.44 192 GLY A C 1
ATOM 1412 O O . GLY A 1 192 ? -1.093 -1.508 1.133 1.00 95.44 192 GLY A O 1
ATOM 1413 N N . PRO A 1 193 ? 0.272 -1.358 -0.646 1.00 94.94 193 PRO A N 1
ATOM 1414 C CA . PRO A 1 193 ? -0.594 -2.136 -1.535 1.00 94.94 193 PRO A CA 1
ATOM 1415 C C . PRO A 1 193 ? -0.943 -3.542 -1.021 1.00 94.94 193 PRO A C 1
ATOM 1417 O O . PRO A 1 193 ? -2.032 -4.041 -1.294 1.00 94.94 193 PRO A O 1
ATOM 1420 N N . ILE A 1 194 ? -0.038 -4.193 -0.281 1.00 96.19 194 ILE A N 1
ATOM 1421 C CA . ILE A 1 194 ? -0.262 -5.542 0.272 1.00 96.19 194 ILE A CA 1
ATOM 1422 C C . ILE A 1 194 ? -1.224 -5.514 1.463 1.00 96.19 194 ILE A C 1
ATOM 1424 O O . ILE A 1 194 ? -2.011 -6.445 1.617 1.00 96.19 194 ILE A O 1
ATOM 1428 N N . ALA A 1 195 ? -1.190 -4.453 2.272 1.00 95.94 195 ALA A N 1
ATOM 1429 C CA . ALA A 1 195 ? -2.122 -4.246 3.379 1.00 95.94 195 ALA A CA 1
ATOM 1430 C C . ALA A 1 195 ? -3.571 -3.995 2.917 1.00 95.94 195 ALA A C 1
ATOM 1432 O O . ALA A 1 195 ? -4.462 -3.987 3.758 1.00 95.94 195 ALA A O 1
ATOM 1433 N N . SER A 1 196 ? -3.785 -3.766 1.610 1.00 92.50 196 SER A N 1
ATOM 1434 C CA . SER A 1 196 ? -5.088 -3.561 0.954 1.00 92.50 196 SER A CA 1
ATOM 1435 C C . SER A 1 196 ? -5.982 -2.478 1.573 1.00 92.50 196 SER A C 1
ATOM 1437 O O . SER A 1 196 ? -7.193 -2.474 1.354 1.00 92.50 196 SER A O 1
ATOM 1439 N N . GLY A 1 197 ? -5.378 -1.528 2.291 1.00 95.69 197 GLY A N 1
ATOM 1440 C CA . GLY A 1 197 ? -6.066 -0.412 2.930 1.00 95.69 197 GLY A CA 1
ATOM 1441 C C . GLY A 1 197 ? -5.909 0.912 2.187 1.00 95.69 197 GLY A C 1
ATOM 1442 O O . GLY A 1 197 ? -4.877 1.166 1.559 1.00 95.69 197 GLY A O 1
ATOM 1443 N N . TYR A 1 198 ? -6.907 1.782 2.295 1.00 97.19 198 TYR A N 1
ATOM 1444 C CA . TYR A 1 198 ? -6.836 3.179 1.867 1.00 97.19 198 TYR A CA 1
ATOM 1445 C C . TYR A 1 198 ? -7.479 4.085 2.912 1.00 97.19 198 TYR A C 1
ATOM 1447 O O . TYR A 1 198 ? -8.353 3.662 3.661 1.00 97.19 198 TYR A O 1
ATOM 1455 N N . VAL A 1 199 ? -7.028 5.334 2.975 1.00 97.88 199 VAL A N 1
ATOM 1456 C CA . VAL A 1 199 ? -7.619 6.326 3.882 1.00 97.88 199 VAL A CA 1
ATOM 1457 C C . VAL A 1 199 ? -8.805 6.979 3.182 1.00 97.88 199 VAL A C 1
ATOM 1459 O O . VAL A 1 199 ? -8.740 7.257 1.980 1.00 97.88 199 VAL A O 1
ATOM 1462 N N . SER A 1 200 ? -9.878 7.228 3.919 1.00 97.31 200 SER A N 1
ATOM 1463 C CA . SER A 1 200 ? -10.979 8.069 3.472 1.00 97.31 200 SER A CA 1
ATOM 1464 C C . SER A 1 200 ? -10.503 9.484 3.110 1.00 97.31 200 SER A C 1
ATOM 1466 O O . SER A 1 200 ? -9.422 9.928 3.507 1.00 97.31 200 SER A O 1
ATOM 1468 N N . ASN A 1 201 ? -11.292 10.214 2.320 1.00 95.44 201 ASN A N 1
ATOM 1469 C CA . ASN A 1 201 ? -10.904 11.558 1.872 1.00 95.44 201 ASN A CA 1
ATOM 1470 C C . ASN A 1 201 ? -10.885 12.586 3.015 1.00 95.44 201 ASN A C 1
ATOM 1472 O O . ASN A 1 201 ? -10.101 13.533 2.972 1.00 95.44 201 ASN A O 1
ATOM 1476 N N . ASP A 1 202 ? -11.715 12.385 4.037 1.00 96.00 202 ASP A N 1
ATOM 1477 C CA . ASP A 1 202 ? -11.736 13.167 5.275 1.00 96.00 202 ASP A CA 1
ATOM 1478 C C . ASP A 1 202 ? -10.596 12.784 6.235 1.00 96.00 202 ASP A C 1
ATOM 1480 O O . ASP A 1 202 ? -10.257 13.559 7.123 1.00 96.00 202 ASP A O 1
ATOM 1484 N N . GLY A 1 203 ? -9.933 11.642 6.023 1.00 96.25 203 GLY A N 1
ATOM 1485 C CA . GLY A 1 203 ? -8.781 11.220 6.819 1.00 96.25 203 GLY A CA 1
ATOM 1486 C C . GLY A 1 203 ? -9.130 10.505 8.125 1.00 96.25 203 GLY A C 1
ATOM 1487 O O . GLY A 1 203 ? -8.211 10.126 8.850 1.00 96.25 203 GLY A O 1
ATOM 1488 N N . ASN A 1 204 ? -10.418 10.311 8.421 1.00 97.25 204 ASN A N 1
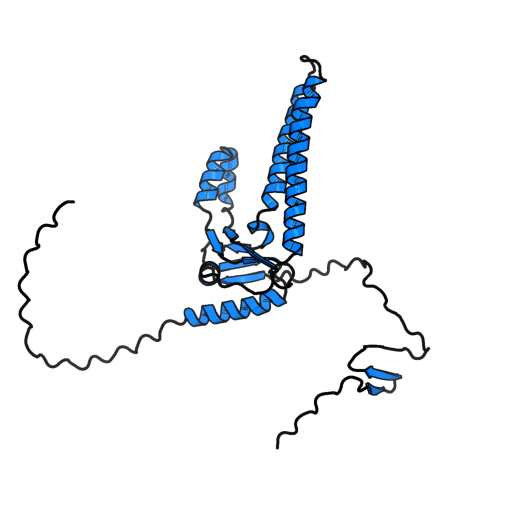ATOM 1489 C CA . ASN A 1 204 ? -10.887 9.785 9.704 1.00 97.25 204 ASN A CA 1
ATOM 1490 C C . ASN A 1 204 ? -10.993 8.260 9.744 1.00 97.25 204 ASN A C 1
ATOM 1492 O O . ASN A 1 204 ? -10.942 7.680 10.829 1.00 97.25 204 ASN A O 1
ATOM 1496 N N . THR A 1 205 ? -11.104 7.594 8.594 1.00 97.19 205 THR A N 1
ATOM 1497 C CA . THR A 1 205 ? -11.233 6.136 8.518 1.00 97.19 205 THR A CA 1
ATOM 1498 C C . THR A 1 205 ? -10.203 5.533 7.570 1.00 97.19 205 THR A C 1
ATOM 1500 O O . THR A 1 205 ? -9.811 6.105 6.550 1.00 97.19 205 THR A O 1
ATOM 1503 N N . VAL A 1 206 ? -9.729 4.343 7.921 1.00 97.75 206 VAL A N 1
ATOM 1504 C CA . VAL A 1 206 ? -8.913 3.486 7.067 1.00 97.75 206 VAL A CA 1
ATOM 1505 C C . VAL A 1 206 ? -9.792 2.326 6.622 1.00 97.75 206 VAL A C 1
ATOM 1507 O O . VAL A 1 206 ? -10.142 1.459 7.418 1.00 97.75 206 VAL A O 1
ATOM 1510 N N . HIS A 1 207 ? -10.132 2.316 5.340 1.00 97.56 207 HIS A N 1
ATOM 1511 C CA . HIS A 1 207 ? -10.922 1.274 4.703 1.00 97.56 207 HIS A CA 1
ATOM 1512 C C . HIS A 1 207 ? -10.009 0.128 4.272 1.00 97.56 207 HIS A C 1
ATOM 1514 O O . HIS A 1 207 ? -9.141 0.312 3.412 1.00 97.56 207 HIS A O 1
ATOM 1520 N N . ILE A 1 208 ? -10.206 -1.063 4.827 1.00 97.12 208 ILE A N 1
ATOM 1521 C CA . ILE A 1 208 ? -9.469 -2.276 4.468 1.00 97.12 208 ILE A CA 1
ATOM 1522 C C . ILE A 1 208 ? -10.308 -3.094 3.494 1.00 97.12 208 ILE A C 1
ATOM 1524 O O . ILE A 1 208 ? -11.353 -3.631 3.850 1.00 97.12 208 ILE A O 1
ATOM 1528 N N . ARG A 1 209 ? -9.848 -3.209 2.246 1.00 96.06 209 ARG A N 1
ATOM 1529 C CA . ARG A 1 209 ? -10.532 -3.993 1.211 1.00 96.06 209 ARG A CA 1
ATOM 1530 C C . ARG A 1 209 ? -10.193 -5.466 1.347 1.00 96.06 209 ARG A C 1
ATOM 1532 O O . ARG A 1 209 ? -9.020 -5.803 1.533 1.00 96.06 209 ARG A O 1
ATOM 1539 N N . ARG A 1 210 ? -11.184 -6.327 1.089 1.00 94.62 210 ARG A N 1
ATOM 1540 C CA . ARG A 1 210 ? -11.020 -7.793 1.072 1.00 94.62 210 ARG A CA 1
ATOM 1541 C C . ARG A 1 210 ? -10.412 -8.286 2.386 1.00 94.62 210 ARG A C 1
ATOM 1543 O O . ARG A 1 210 ? -9.449 -9.054 2.374 1.00 94.62 210 ARG A O 1
ATOM 1550 N N . ALA A 1 211 ? -10.927 -7.768 3.495 1.00 96.12 211 ALA A N 1
ATOM 1551 C CA . ALA A 1 211 ? -10.532 -8.217 4.813 1.00 96.12 211 ALA A CA 1
ATOM 1552 C C . ALA A 1 211 ? -11.008 -9.660 5.025 1.00 96.12 211 ALA A C 1
ATOM 1554 O O . ALA A 1 211 ? -12.107 -10.029 4.617 1.00 96.12 211 ALA A O 1
ATOM 1555 N N . HIS A 1 212 ? -10.174 -10.476 5.657 1.00 96.12 212 HIS A N 1
ATOM 1556 C CA . HIS A 1 212 ? -10.554 -11.812 6.095 1.00 96.12 212 HIS A CA 1
ATOM 1557 C C . HIS A 1 212 ? -11.504 -11.726 7.302 1.00 96.12 212 HIS A C 1
ATOM 1559 O O . HIS A 1 212 ? -11.341 -10.845 8.141 1.00 96.12 212 HIS A O 1
ATOM 1565 N N . GLU A 1 213 ? -12.429 -12.674 7.450 1.00 96.38 213 GLU A N 1
ATOM 1566 C CA . GLU A 1 213 ? -13.437 -12.707 8.530 1.00 96.38 213 GLU A CA 1
ATOM 1567 C C . GLU A 1 213 ? -12.817 -12.581 9.932 1.00 96.38 213 GLU A C 1
ATOM 1569 O O . GLU A 1 213 ? -13.104 -11.627 10.643 1.00 96.38 213 GLU A O 1
ATOM 1574 N N . ARG A 1 214 ? -11.834 -13.429 10.273 1.00 96.69 214 ARG A N 1
ATOM 1575 C CA . ARG A 1 214 ? -11.048 -13.305 11.524 1.00 96.69 214 ARG A CA 1
ATOM 1576 C C . ARG A 1 214 ? -10.434 -11.923 11.775 1.00 96.69 214 ARG A C 1
ATOM 1578 O O . ARG A 1 214 ? -10.276 -11.508 12.918 1.00 96.69 214 ARG A O 1
ATOM 1585 N N . PHE A 1 215 ? -10.022 -11.222 10.717 1.00 97.31 215 PHE A N 1
ATOM 1586 C CA . PHE A 1 215 ? -9.526 -9.854 10.864 1.00 97.31 215 PHE A CA 1
ATOM 1587 C C . PHE A 1 215 ? -10.678 -8.891 11.142 1.00 97.31 215 PHE A C 1
ATOM 1589 O O . PHE A 1 215 ? -10.531 -8.022 11.993 1.00 97.31 215 PHE A O 1
ATOM 1596 N N . ALA A 1 216 ? -11.810 -9.049 10.451 1.00 96.81 216 ALA A N 1
ATOM 1597 C CA . ALA A 1 216 ? -13.008 -8.247 10.671 1.00 96.81 216 ALA A CA 1
ATOM 1598 C C . ALA A 1 216 ? -13.530 -8.378 12.112 1.00 96.81 216 ALA A C 1
ATOM 1600 O O . ALA A 1 216 ? -13.864 -7.368 12.722 1.00 96.81 216 ALA A O 1
ATOM 1601 N N . GLU A 1 217 ? -13.507 -9.583 12.684 1.00 96.69 217 GLU A N 1
ATOM 1602 C CA . GLU A 1 217 ? -13.866 -9.838 14.086 1.00 96.69 217 GLU A CA 1
ATOM 1603 C C . GLU A 1 217 ? -12.980 -9.044 15.060 1.00 96.69 217 GLU A C 1
ATOM 1605 O O . GLU A 1 217 ? -13.483 -8.306 15.907 1.00 96.69 217 GLU A O 1
ATOM 1610 N N . GLN A 1 218 ? -11.651 -9.123 14.912 1.00 97.62 218 GLN A N 1
ATOM 1611 C CA . GLN A 1 218 ? -10.727 -8.359 15.764 1.00 97.62 218 GLN A CA 1
ATOM 1612 C C . GLN A 1 218 ? -10.831 -6.846 15.521 1.00 97.62 218 GLN A C 1
ATOM 1614 O O . GLN A 1 218 ? -10.721 -6.047 16.450 1.00 97.62 218 GLN A O 1
ATOM 1619 N N . ALA A 1 219 ? -11.069 -6.436 14.277 1.00 97.38 219 ALA A N 1
ATOM 1620 C CA . ALA A 1 219 ? -11.256 -5.038 13.922 1.00 97.38 219 ALA A CA 1
ATOM 1621 C C . ALA A 1 219 ? -12.538 -4.446 14.527 1.00 97.38 219 ALA A C 1
ATOM 1623 O O . ALA A 1 219 ? -12.517 -3.291 14.946 1.00 97.38 219 ALA A O 1
ATOM 1624 N N . ALA A 1 220 ? -13.617 -5.227 14.639 1.00 97.12 220 ALA A N 1
ATOM 1625 C CA . ALA A 1 220 ? -14.847 -4.801 15.301 1.00 97.12 220 ALA A CA 1
ATOM 1626 C C . ALA A 1 220 ? -14.606 -4.476 16.785 1.00 97.12 220 ALA A C 1
ATOM 1628 O O . ALA A 1 220 ? -15.114 -3.472 17.284 1.00 97.12 220 ALA A O 1
ATOM 1629 N N . ALA A 1 221 ? -13.761 -5.253 17.472 1.00 96.69 221 ALA A N 1
ATOM 1630 C CA . ALA A 1 221 ? -13.361 -4.957 18.848 1.00 96.69 221 ALA A CA 1
ATOM 1631 C C . ALA A 1 221 ? -12.565 -3.642 18.952 1.00 96.69 221 ALA A C 1
ATOM 1633 O O . ALA A 1 221 ? -12.831 -2.825 19.834 1.00 96.69 221 ALA A O 1
ATOM 1634 N N . ILE A 1 222 ? -11.637 -3.392 18.018 1.00 96.62 222 ILE A N 1
ATOM 1635 C CA . ILE A 1 222 ? -10.891 -2.121 17.946 1.00 96.62 222 ILE A CA 1
ATOM 1636 C C . ILE A 1 222 ? -11.846 -0.947 17.697 1.00 96.62 222 ILE A C 1
ATOM 1638 O O . ILE A 1 222 ? -11.710 0.106 18.320 1.00 96.62 222 ILE A O 1
ATOM 1642 N N . GLN A 1 223 ? -12.823 -1.118 16.807 1.00 96.06 223 GLN A N 1
ATOM 1643 C CA . GLN A 1 223 ? -13.813 -0.090 16.502 1.00 96.06 223 GLN A CA 1
ATOM 1644 C C . GLN A 1 223 ? -14.702 0.213 17.714 1.00 96.06 223 GLN A C 1
ATOM 1646 O O . GLN A 1 223 ? -14.903 1.382 18.038 1.00 96.06 223 GLN A O 1
ATOM 1651 N N . ALA A 1 224 ? -15.173 -0.814 18.424 1.00 95.69 224 ALA A N 1
ATOM 1652 C CA . ALA A 1 22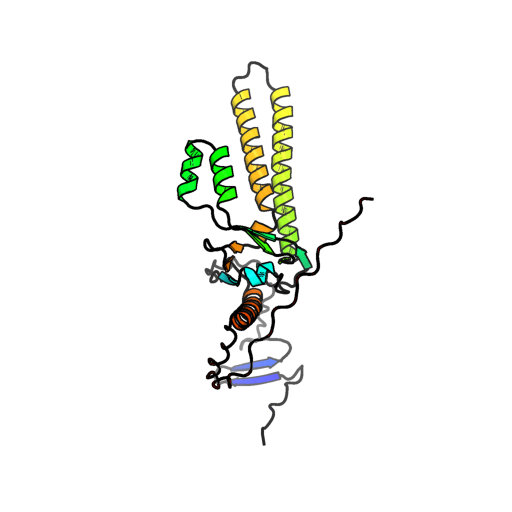4 ? -15.949 -0.652 19.650 1.00 95.69 224 ALA A CA 1
ATOM 1653 C C . ALA A 1 224 ? -15.150 0.085 20.739 1.00 95.69 224 ALA A C 1
ATOM 1655 O O . ALA A 1 224 ? -15.659 1.033 21.336 1.00 95.69 224 ALA A O 1
ATOM 1656 N N . ALA A 1 225 ? -13.881 -0.284 20.947 1.00 95.06 225 ALA A N 1
ATOM 1657 C CA . ALA A 1 225 ? -13.000 0.396 21.896 1.00 95.06 225 ALA A CA 1
ATOM 1658 C C . ALA A 1 225 ? -12.756 1.867 21.512 1.00 95.06 225 ALA A C 1
ATOM 1660 O O . ALA A 1 225 ? -12.786 2.751 22.366 1.00 95.06 225 ALA A O 1
ATOM 1661 N N . ALA A 1 226 ? -12.575 2.154 20.221 1.00 94.31 226 ALA A N 1
ATOM 1662 C CA . ALA A 1 226 ? -12.417 3.522 19.739 1.00 94.31 226 ALA A CA 1
ATOM 1663 C C . ALA A 1 226 ? -13.690 4.361 19.945 1.00 94.31 226 ALA A C 1
ATOM 1665 O O . ALA A 1 226 ? -13.599 5.515 20.353 1.00 94.31 226 ALA A O 1
ATOM 1666 N N . LEU A 1 227 ? -14.879 3.791 19.724 1.00 92.25 227 LEU A N 1
ATOM 1667 C CA . LEU A 1 227 ? -16.147 4.478 19.997 1.00 92.25 227 LEU A CA 1
ATOM 1668 C C . LEU A 1 227 ? -16.321 4.796 21.487 1.00 92.25 227 LEU A C 1
ATOM 1670 O O . LEU A 1 227 ? -16.837 5.859 21.821 1.00 92.25 227 LEU A O 1
ATOM 1674 N N . GLN A 1 228 ? -15.855 3.919 22.379 1.00 92.38 228 GLN A N 1
ATOM 1675 C CA . GLN A 1 228 ? -15.858 4.182 23.821 1.00 92.38 228 GLN A CA 1
ATOM 1676 C C . GLN A 1 228 ? -14.911 5.324 24.203 1.00 92.38 228 GLN A C 1
ATOM 1678 O O . GLN A 1 228 ? -15.260 6.132 25.056 1.00 92.38 228 GLN A O 1
ATOM 1683 N N . GLN A 1 229 ? -13.753 5.446 23.548 1.00 90.44 229 GLN A N 1
ATOM 1684 C CA . GLN A 1 229 ? -12.838 6.576 23.767 1.00 90.44 229 GLN A CA 1
ATOM 1685 C C . GLN A 1 229 ? -13.414 7.915 23.288 1.00 90.44 229 GLN A C 1
ATOM 1687 O O . GLN A 1 229 ? -13.062 8.959 23.829 1.00 90.44 229 GLN A O 1
ATOM 1692 N N . TYR A 1 230 ? -14.293 7.886 22.284 1.00 84.00 230 TYR A N 1
ATOM 1693 C CA . TYR A 1 230 ? -14.982 9.067 21.762 1.00 84.00 230 TYR A CA 1
ATOM 1694 C C . TYR A 1 230 ? -16.280 9.406 22.488 1.00 84.00 230 TYR A C 1
ATOM 1696 O O . TYR A 1 230 ? -16.900 10.407 22.130 1.00 84.00 230 TYR A O 1
ATOM 1704 N N . GLN A 1 231 ? -16.698 8.622 23.489 1.00 82.75 231 GLN A N 1
ATOM 1705 C CA . GLN A 1 231 ? -17.801 9.030 24.350 1.00 82.75 231 GLN A CA 1
ATOM 1706 C C . GLN A 1 231 ? -17.400 10.368 24.978 1.00 82.75 231 GLN A C 1
ATOM 1708 O O . GLN A 1 231 ? -16.423 10.405 25.735 1.00 82.75 231 GLN A O 1
ATOM 1713 N N . PRO A 1 232 ? -18.073 11.478 24.616 1.00 76.44 232 PRO A N 1
ATOM 1714 C CA . PRO A 1 232 ? -17.765 12.765 25.201 1.00 76.44 232 PRO A CA 1
ATOM 1715 C C . PRO A 1 232 ? -17.883 12.573 26.704 1.00 76.44 232 PRO A C 1
ATOM 1717 O O . PRO A 1 232 ? -18.911 12.075 27.167 1.00 76.44 232 PRO A O 1
ATOM 1720 N N . TYR A 1 233 ? -16.811 12.897 27.440 1.00 77.25 233 TYR A N 1
ATOM 1721 C CA . TYR A 1 233 ? -16.858 12.934 28.898 1.00 77.25 233 TYR A CA 1
ATOM 1722 C C . TYR A 1 233 ? -18.185 13.582 29.259 1.00 77.25 233 TYR A C 1
ATOM 1724 O O . TYR A 1 233 ? -18.398 14.697 28.764 1.00 77.25 233 TYR A O 1
ATOM 1732 N N . PRO A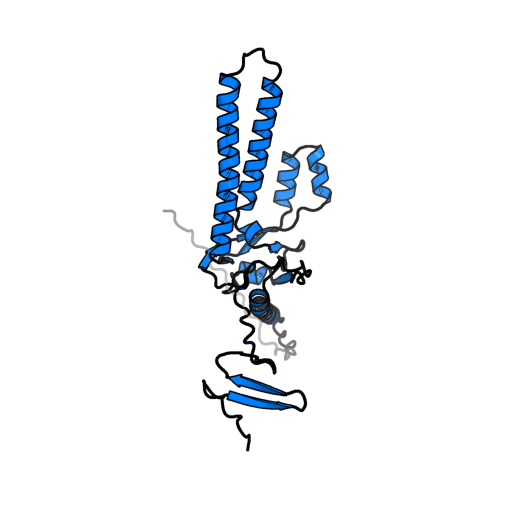 1 234 ? -19.081 12.896 30.001 1.00 73.88 234 PRO A N 1
ATOM 1733 C CA . PRO A 1 234 ? -20.355 13.474 30.371 1.00 73.88 234 PRO A CA 1
ATOM 1734 C C . PRO A 1 234 ? -19.992 14.791 31.016 1.00 73.88 234 PRO A C 1
ATOM 1736 O O . PRO A 1 234 ? -19.333 14.810 32.058 1.00 73.88 234 PRO A O 1
ATOM 1739 N N . HIS A 1 235 ? -20.269 15.877 30.291 1.00 73.12 235 HIS A N 1
ATOM 1740 C CA . HIS A 1 235 ? -19.937 17.214 30.730 1.00 73.12 235 HIS A CA 1
ATOM 1741 C C . HIS A 1 235 ? -20.587 17.272 32.094 1.00 73.12 235 HIS A C 1
ATOM 1743 O O . HIS A 1 235 ? -21.800 17.051 32.165 1.00 73.12 235 HIS A O 1
ATOM 1749 N N . ALA A 1 236 ? -19.778 17.384 33.156 1.00 69.19 236 ALA A N 1
ATOM 1750 C CA . ALA A 1 236 ? -20.300 17.420 34.509 1.00 69.19 236 ALA A CA 1
ATOM 1751 C C . ALA A 1 236 ? -21.455 18.409 34.451 1.00 69.19 236 ALA A C 1
ATOM 1753 O O . ALA A 1 236 ? -21.227 19.550 34.031 1.00 69.19 236 ALA A O 1
ATOM 1754 N N . ALA A 1 237 ? -22.679 17.905 34.684 1.00 70.88 237 ALA A N 1
ATOM 1755 C CA . ALA A 1 237 ? -23.897 18.687 34.526 1.00 70.88 237 ALA A CA 1
ATOM 1756 C C . ALA A 1 237 ? -23.599 20.047 35.143 1.00 70.88 237 ALA A C 1
ATOM 1758 O O . ALA A 1 237 ? -23.047 20.024 36.250 1.00 70.88 237 ALA A O 1
ATOM 1759 N N . PRO A 1 238 ? -23.807 21.161 34.406 1.00 67.19 238 PRO A N 1
ATOM 1760 C CA . PRO A 1 238 ? -23.303 22.471 34.793 1.00 67.19 238 PRO A CA 1
ATOM 1761 C C . PRO A 1 238 ? -23.566 22.610 36.276 1.00 67.19 238 PRO A C 1
ATOM 1763 O O . PRO A 1 238 ? -24.732 22.585 36.675 1.00 67.19 238 PRO A O 1
ATOM 1766 N N . GLN A 1 239 ? -22.494 22.577 37.084 1.00 65.38 239 GLN A N 1
ATOM 1767 C CA . GLN A 1 239 ? -22.658 22.654 38.523 1.00 65.38 239 GLN A CA 1
ATOM 1768 C C . GLN A 1 239 ? -23.429 23.940 38.719 1.00 65.38 239 GLN A C 1
ATOM 1770 O O . GLN A 1 239 ? -22.938 25.003 38.332 1.00 65.38 239 GLN A O 1
ATOM 1775 N N . GLN A 1 240 ? -24.678 23.810 39.177 1.00 69.75 240 GLN A N 1
ATOM 1776 C CA . GLN A 1 240 ? -25.497 24.939 39.565 1.00 69.75 240 GLN A CA 1
ATOM 1777 C C . GLN A 1 240 ? -24.584 25.758 40.454 1.00 69.75 240 GLN A C 1
ATOM 1779 O O . GLN A 1 240 ? -24.200 25.286 41.523 1.00 69.75 240 GLN A O 1
ATOM 1784 N N . TYR A 1 241 ? -24.134 26.899 39.932 1.00 67.31 241 TYR A N 1
ATOM 1785 C CA . TYR A 1 241 ? -23.238 27.791 40.635 1.00 67.31 241 TYR A CA 1
ATOM 1786 C C . TYR A 1 241 ? -23.937 28.089 41.954 1.00 67.31 241 TYR A C 1
ATOM 1788 O O . TYR A 1 241 ? -24.923 28.827 41.984 1.00 67.31 241 TYR A O 1
ATOM 1796 N N . ALA A 1 242 ? -23.471 27.461 43.034 1.00 66.50 242 ALA A N 1
ATOM 1797 C CA . ALA A 1 242 ? -23.801 27.924 44.359 1.00 66.50 242 ALA A CA 1
ATOM 1798 C C . ALA A 1 242 ? -23.309 29.377 44.381 1.00 66.50 242 ALA A C 1
ATOM 1800 O O . ALA A 1 242 ? -22.146 29.610 44.030 1.00 66.50 242 ALA A O 1
ATOM 1801 N N . PRO A 1 243 ? -24.177 30.359 44.677 1.00 70.19 243 PRO A N 1
ATOM 1802 C CA . PRO A 1 243 ? -23.767 31.748 44.750 1.00 70.19 243 PRO A CA 1
ATOM 1803 C C . PRO A 1 243 ? -22.564 31.830 45.685 1.00 70.19 243 PRO A C 1
ATOM 1805 O O . PRO A 1 243 ? -22.676 31.507 46.868 1.00 70.19 243 PRO A O 1
ATOM 1808 N N . TYR A 1 244 ? -21.399 32.192 45.148 1.00 62.84 244 TYR A N 1
ATOM 1809 C CA . TYR A 1 244 ? -20.233 32.432 45.982 1.00 62.84 244 TYR A CA 1
ATOM 1810 C C . TYR A 1 244 ? -20.582 33.595 46.919 1.00 62.84 244 TYR A C 1
ATOM 1812 O O . TYR A 1 244 ? -20.952 34.666 46.426 1.00 62.84 244 TYR A O 1
ATOM 1820 N N . PRO A 1 245 ? -20.486 33.432 48.250 1.00 64.19 245 PRO A N 1
ATOM 1821 C CA . PRO A 1 245 ? -20.520 34.580 49.136 1.00 64.19 245 PRO A CA 1
ATOM 1822 C C . PRO A 1 245 ? -19.332 35.474 48.770 1.00 64.19 245 PRO A C 1
ATOM 1824 O O . PRO A 1 245 ? -18.189 35.024 48.751 1.00 64.19 245 PRO A O 1
ATOM 1827 N N . HIS A 1 246 ? -19.615 36.730 48.425 1.00 61.38 246 HIS A N 1
ATOM 1828 C CA . HIS A 1 246 ? -18.611 37.766 48.212 1.00 61.38 246 HIS A CA 1
ATOM 1829 C C . HIS A 1 246 ? -17.719 37.886 49.458 1.00 61.38 246 HIS A C 1
ATOM 1831 O O . HIS A 1 246 ? -18.081 38.545 50.430 1.00 61.38 246 HIS A O 1
ATOM 1837 N N . SER A 1 247 ? -16.539 37.277 49.430 1.00 65.75 247 SER A N 1
ATOM 1838 C CA . SER A 1 247 ? -15.461 37.549 50.375 1.00 65.75 247 SER A CA 1
ATOM 1839 C C . SER A 1 247 ? -14.267 38.123 49.613 1.00 65.75 247 SER A C 1
ATOM 1841 O O . SER A 1 247 ? -13.650 37.443 48.807 1.00 65.75 247 SER A O 1
ATOM 1843 N N . GLY A 1 248 ? -14.011 39.414 49.863 1.00 65.12 248 GLY A N 1
ATOM 1844 C CA . GLY A 1 248 ? -12.733 40.130 49.736 1.00 65.12 248 GLY A CA 1
ATOM 1845 C C . GLY A 1 248 ? -11.881 39.915 48.480 1.00 65.12 248 GLY A C 1
ATOM 1846 O O . GLY A 1 248 ? -11.285 38.862 48.286 1.00 65.12 248 GLY A O 1
ATOM 1847 N N . ALA A 1 249 ? -11.714 40.977 47.691 1.00 67.31 249 ALA A N 1
ATOM 1848 C CA . ALA A 1 249 ? -10.750 41.040 46.595 1.00 67.31 249 ALA A CA 1
ATOM 1849 C C . ALA A 1 249 ? -9.323 40.638 47.049 1.00 67.31 249 ALA A C 1
ATOM 1851 O O . ALA A 1 249 ? -8.796 41.246 47.986 1.00 67.31 249 ALA A O 1
ATOM 1852 N N . PRO A 1 250 ? -8.667 39.664 46.389 1.00 66.69 250 PRO A N 1
ATOM 1853 C CA . PRO A 1 250 ? -7.254 39.387 46.602 1.00 66.69 250 PRO A CA 1
ATOM 1854 C C . PRO A 1 250 ? -6.405 40.528 46.038 1.00 66.69 250 PRO A C 1
ATOM 1856 O O . PRO A 1 250 ? -6.548 40.922 44.880 1.00 66.69 250 PRO A O 1
ATOM 1859 N N . VAL A 1 251 ? -5.509 41.045 46.873 1.00 72.19 251 VAL A N 1
ATOM 1860 C CA . VAL A 1 251 ? -4.464 41.999 46.494 1.00 72.19 251 VAL A CA 1
ATOM 1861 C C . VAL A 1 251 ? -3.548 41.344 45.445 1.00 72.19 251 VAL A C 1
ATOM 1863 O O . VAL A 1 251 ? -3.104 40.214 45.666 1.00 72.19 251 VAL A O 1
ATOM 1866 N N . PRO A 1 252 ? -3.258 42.001 44.307 1.00 72.38 252 PRO A N 1
ATOM 1867 C CA . PRO A 1 252 ? -2.394 41.434 43.280 1.00 72.38 252 PRO A CA 1
ATOM 1868 C C . PRO A 1 252 ? -0.958 41.251 43.808 1.00 72.38 252 PRO A C 1
ATOM 1870 O O . PRO A 1 252 ? -0.407 42.177 44.410 1.00 72.38 252 PRO A O 1
ATOM 1873 N N . PRO A 1 253 ? -0.328 40.081 43.593 1.00 70.25 253 PRO A N 1
ATOM 1874 C CA . PRO A 1 253 ? 1.064 39.867 43.959 1.00 70.25 253 PRO A CA 1
ATOM 1875 C C . PRO A 1 253 ? 1.986 40.734 43.092 1.00 70.25 253 PRO A C 1
ATOM 1877 O O . PRO A 1 253 ? 1.878 40.768 41.867 1.00 70.25 253 PRO A O 1
ATOM 1880 N N . HIS A 1 254 ? 2.895 41.444 43.758 1.00 69.06 254 HIS A N 1
ATOM 1881 C CA . HIS A 1 254 ? 3.920 42.271 43.134 1.00 69.06 254 HIS A CA 1
ATOM 1882 C C . HIS A 1 254 ? 4.818 41.446 42.198 1.00 69.06 254 HIS A C 1
ATOM 1884 O O . HIS A 1 254 ? 5.334 40.395 42.579 1.00 69.06 254 HIS A O 1
ATOM 1890 N N . HIS A 1 255 ? 5.033 41.962 40.985 1.00 61.88 255 HIS A N 1
ATOM 1891 C CA . HIS A 1 255 ? 6.010 41.459 40.022 1.00 61.88 255 HIS A CA 1
ATOM 1892 C C . HIS A 1 255 ? 7.417 41.399 40.639 1.00 61.88 255 HIS A C 1
ATOM 1894 O O . HIS A 1 255 ? 7.974 42.428 41.024 1.00 61.88 255 HIS A O 1
ATOM 1900 N N . GLN A 1 256 ? 8.008 40.203 40.689 1.00 70.19 256 GLN A N 1
ATOM 1901 C CA . GLN A 1 256 ? 9.450 40.037 40.867 1.00 70.19 256 GLN A CA 1
ATOM 1902 C C . GLN A 1 256 ? 10.150 40.285 39.518 1.00 70.19 256 GLN A C 1
ATOM 1904 O O . GLN A 1 256 ? 9.747 39.679 38.523 1.00 70.19 256 GLN A O 1
ATOM 1909 N N . PRO A 1 257 ? 11.166 41.162 39.454 1.00 68.06 257 PRO A N 1
ATOM 1910 C CA . PRO A 1 257 ? 11.937 41.387 38.236 1.00 68.06 257 PRO A CA 1
ATOM 1911 C C . PRO A 1 257 ? 12.792 40.162 37.874 1.00 68.06 257 PRO A C 1
ATOM 1913 O O . PRO A 1 257 ? 13.425 39.551 38.738 1.00 68.06 257 PRO A O 1
ATOM 1916 N N . GLU A 1 258 ? 12.795 39.828 36.581 1.00 64.12 258 GLU A N 1
ATOM 1917 C CA . GLU A 1 258 ? 13.618 38.794 35.946 1.00 64.12 258 GLU A CA 1
ATOM 1918 C C . GLU A 1 258 ? 15.113 39.001 36.228 1.00 64.12 258 GLU A C 1
ATOM 1920 O O . GLU A 1 258 ? 15.635 40.110 36.100 1.00 64.12 258 GLU A O 1
ATOM 1925 N N . GLN A 1 259 ? 15.818 37.919 36.575 1.00 67.25 259 GLN A N 1
ATOM 1926 C CA . GLN A 1 259 ? 17.280 37.914 36.591 1.00 67.25 259 GLN A CA 1
ATOM 1927 C C . GLN A 1 259 ? 17.846 37.508 35.219 1.00 67.25 259 GLN A C 1
ATOM 1929 O O . GLN A 1 259 ? 17.289 36.612 34.580 1.00 67.25 259 GLN A O 1
ATOM 1934 N N . PRO A 1 260 ? 18.963 38.112 34.769 1.00 71.62 260 PRO A N 1
ATOM 1935 C CA . PRO A 1 260 ? 19.555 37.831 33.467 1.00 71.62 260 PRO A CA 1
ATOM 1936 C C . PRO A 1 260 ? 20.240 36.461 33.469 1.00 71.62 260 PRO A C 1
ATOM 1938 O O . PRO A 1 260 ? 21.056 36.158 34.341 1.00 71.62 260 PRO A O 1
ATOM 1941 N N . TYR A 1 261 ? 19.918 35.639 32.473 1.00 71.12 261 TYR A N 1
ATOM 1942 C CA . TYR A 1 261 ? 20.522 34.328 32.258 1.00 71.12 261 TYR A CA 1
ATOM 1943 C C . TYR A 1 261 ? 21.945 34.490 31.700 1.00 71.12 261 TYR A C 1
ATOM 1945 O O . TYR A 1 261 ? 22.139 35.099 30.650 1.00 71.12 261 TYR A O 1
ATOM 1953 N N . GLY A 1 262 ? 22.933 33.970 32.430 1.00 70.44 262 GLY A N 1
ATOM 1954 C CA . GLY A 1 262 ? 24.347 34.018 32.062 1.00 70.44 262 GLY A CA 1
ATOM 1955 C C . GLY A 1 262 ? 24.716 33.032 30.953 1.00 70.44 262 GLY A C 1
ATOM 1956 O O . GLY A 1 262 ? 24.274 31.882 30.946 1.00 70.44 262 GLY A O 1
ATOM 1957 N N . GLU A 1 263 ? 25.558 33.506 30.040 1.00 64.75 263 GLU A N 1
ATOM 1958 C CA . GLU A 1 263 ? 26.174 32.768 28.939 1.00 64.75 263 GLU A CA 1
ATOM 1959 C C . GLU A 1 263 ? 27.180 31.717 29.447 1.00 64.75 263 GLU A C 1
ATOM 1961 O O . GLU A 1 263 ? 27.963 31.969 30.370 1.00 64.75 263 GLU A O 1
ATOM 1966 N N . ARG A 1 264 ? 27.185 30.543 28.810 1.00 66.62 264 ARG A N 1
ATOM 1967 C CA . ARG A 1 264 ? 28.339 29.640 28.734 1.00 66.62 264 ARG A CA 1
ATOM 1968 C C . ARG A 1 264 ? 28.442 29.064 27.336 1.00 66.62 264 ARG A C 1
ATOM 1970 O O . ARG A 1 264 ? 27.378 28.709 26.784 1.00 66.62 264 ARG A O 1
#

Organism: NCBI:txid47865

Foldseek 3Di:
DDDDDDDDDQQDWDWDQDPLGIQTDHPPDRFDADPVRDRPPPPDPPDDPDPPPVPPWDKAKFFLVLQLVQVEDQAAFAPRHGFPFWAKEKAKADQDPVLVVCVVVHPVVSVVSSVVQIQIRIRHTYGDDVVLVVVLVVLQCQLVVQLVVLVCQLPVVVVVDDPPDPCNVVSNVVSVVSNVVSVVSNVCSDVNVSSQWHADSVRGIIIRTSTDPSRNVSSVVNRVVVVVVVPPPPPPPPPPPPPPPDDDDDDDDDDDDDDDDDDD

Sequence (264 aa):
MAGGCPSPVPGETLVIEDEDGTIQLTVDNFRVKDKNGTVEYQHRRSSGSHPFLLGAVMTVDLPAPAVAAGAATEVCARHGQPAARQKKVVFRSYTPKWAYLLILVGVLPFAIVAAALQKRVKAPSWPFCQDCGKLRTRRFLIGVGLVALAVVGAVVVPALLSANDPTAGPIVLVFVLMVIAGLGVASTAAYGPIASGYVSNDGNTVHIRRAHERFAEQAAAIQAAALQQYQPYPHAAPQQYAPYPHSGAPVPPHHQPEQPYGER

Secondary structure (DSSP, 8-state):
---PPPPPPTT-EEEEEETTEEEEEETTB-----TT-----------------------EEEEHHHHHTT---SB-TTT-PBPSEEEEEEEEBPPPGGGGGGGGT-HHHHHHHHHHH--EEEEEEEEE-HHHHHHHHHHHHHHHHHHHHHHHHHHHHHHHS-TT-TTHHHHHHHHHHHHHHHHHHHHTTSHHHHTTEEE-TTSSEEEETT--HHHHHHHHHHHHHHHHHTS-----------------PPPPPPPPPPPPPPP-

Radius of gyration: 32.41 Å; chains: 1; bounding box: 65×92×90 Å